Protein AF-0000000077542826 (afdb_homodimer)

Organism: Fusarium solani (NCBI:txid169388)

Radius of gyration: 22.46 Å; Cα contacts (8 Å, |Δi|>4): 757; chains: 2; bounding box: 67×77×56 Å

Secondary structure (DSSP, 8-state):
-GGGGHHHHHHH---------EEE-GGGGS-SSHHHH-SEEEEEEE-SS-SS-EEEEEEEPTT-BPPPEE-TT--EEEEEEES-EEEEE--STTSPPEEEEE-TT-EEEE-TT--EEEE--SSS-EEEEEEESSSS---EEBSSTT--B-----/-GGGGHHHHHHH---------EEE-GGGGS-SSHHHH-SEEEEEEE-SS-SS-EEEEEEEPTT-BPPPEE-TT--EEEEEEES-EEEEE--STTSPPEEEEE-TT-EEEE-TT--EEEE--SSS-EEEEEEESSSS---EEBSSTT--B-----

InterPro domains:
  IPR011051 RmlC-like cupin domain superfamily [SSF51182] (45-149)
  IPR013096 Cupin 2, conserved barrel [PF07883] (59-131)
  IPR014710 RmlC-like jelly roll fold [G3DSA:2.60.120.10] (41-154)
  IPR051610 Glucose-6-phosphate isomerase/Oxalate decarboxylase [PTHR35848] (50-133)

Nearest PDB structures (foldseek):
  6orm-assembly1_A  TM=8.283E-01  e=1.653E-07  Thevetia peruviana
  6o2k-assembly1_B  TM=9.148E-01  e=1.202E-05  Drosophila melanogaster
  6xwv-assembly1_B  TM=7.463E-01  e=2.458E-06  Drosophila melanogaster
  6o2k-assembly1_A  TM=8.076E-01  e=8.302E-06  Drosophila melanogaster
  6xwv-assembly1_C  TM=7.237E-01  e=1.026E-05  Drosophila melanogaster

Sequence (308 aa):
MMSALLPLISEILPMIMPASANITRAKQLEPTHPTVEGPVIERPAVVGKCDRMCVSVLTARPHQNSTVRHNSEQDAIFYAVSGNGILAVSESVDSDPKNHELSPGDFAFVPAWTEHQIKNETDEDVVFLVIQSGPTPIRADLTDWGGDMVKSRKMMSALLPLISEILPMIMPASANITRAKQLEPTHPTVEGPVIERPAVVGKCDRMCVSVLTARPHQNSTVRHNSEQDAIFYAVSGNGILAVSESVDSDPKNHELSPGDFAFVPAWTEHQIKNETDEDVVFLVIQSGPTPIRADLTDWGGDMVKSRK

Solvent-accessible surface area (backbone atoms only — not comparable to full-atom values): 16238 Å² total; per-residue (Å²): 133,84,72,71,74,61,62,61,58,64,70,63,49,65,63,74,64,47,50,57,69,46,77,33,56,36,75,78,65,48,74,86,48,58,89,70,60,54,54,51,38,75,39,80,61,46,61,68,82,44,72,33,36,22,34,29,41,34,39,26,33,53,63,22,57,48,65,35,24,24,32,48,90,27,35,35,38,39,35,27,66,36,44,64,29,31,44,29,31,42,38,45,96,86,45,76,59,46,75,38,81,37,43,54,58,17,36,34,38,40,46,48,58,37,40,33,29,48,37,17,85,39,92,50,56,23,32,29,38,44,34,30,45,24,22,56,90,55,76,44,43,26,77,38,88,94,46,54,72,57,70,75,77,129,134,82,72,70,73,60,61,59,58,63,69,62,49,62,63,74,65,48,51,57,69,47,77,34,55,37,75,80,65,47,74,86,50,58,90,71,62,55,53,50,38,75,37,80,61,47,60,69,82,45,70,32,36,22,33,28,42,34,37,26,33,53,64,21,55,50,65,34,25,24,30,48,90,27,35,36,38,38,35,28,66,36,44,65,29,30,44,31,32,42,38,45,96,88,44,76,58,46,74,41,80,38,42,53,56,18,36,34,37,40,47,46,58,37,40,32,28,48,37,19,84,38,92,49,57,22,32,31,39,44,33,31,46,25,22,57,90,56,76,45,44,27,77,38,88,93,46,5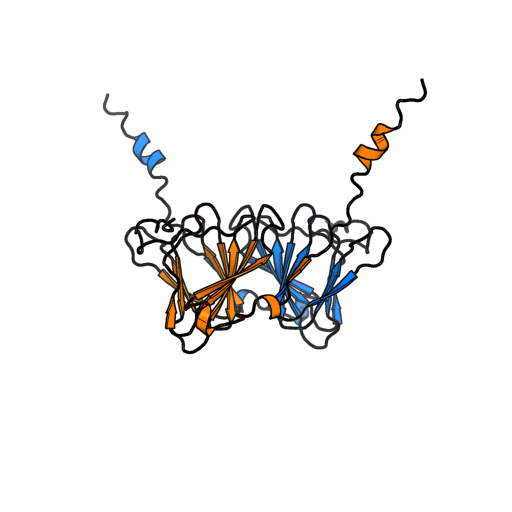4,72,56,70,76,78,128

Structure (mmCIF, N/CA/C/O backbone):
data_AF-0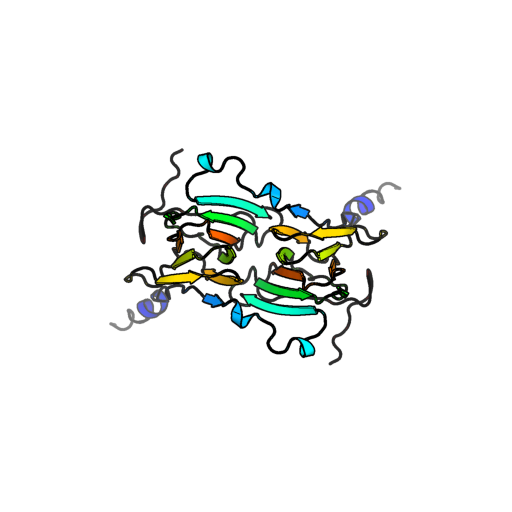000000077542826-model_v1
#
loop_
_entity.id
_entity.type
_entity.pdbx_description
1 polymer 'RmlC-like cupin domain-containing protein'
#
loop_
_atom_site.group_PDB
_atom_site.id
_atom_site.type_symbol
_atom_site.label_atom_id
_atom_site.label_alt_id
_atom_site.label_comp_id
_atom_site.label_asym_id
_atom_site.label_entity_id
_atom_site.label_seq_id
_atom_site.pdbx_PDB_ins_code
_atom_site.Cartn_x
_atom_site.Cartn_y
_atom_site.Cartn_z
_atom_site.occupancy
_atom_site.B_iso_or_equiv
_atom_site.auth_seq_id
_atom_site.auth_comp_id
_atom_site.auth_asym_id
_atom_site.auth_atom_id
_atom_site.pdbx_PDB_model_num
ATOM 1 N N . MET A 1 1 ? 48.656 -31.984 1.384 1 31.19 1 MET A N 1
ATOM 2 C CA . MET A 1 1 ? 48.25 -30.781 0.665 1 31.19 1 MET A CA 1
ATOM 3 C C . MET A 1 1 ? 46.719 -30.734 0.496 1 31.19 1 MET A C 1
ATOM 5 O O . MET A 1 1 ? 46.219 -30.016 -0.361 1 31.19 1 MET A O 1
ATOM 9 N N . MET A 1 2 ? 45.938 -31.578 1.249 1 37.34 2 MET A N 1
ATOM 10 C CA . MET A 1 2 ? 44.5 -31.828 1.123 1 37.34 2 MET A CA 1
ATOM 11 C C . MET A 1 2 ? 43.688 -30.656 1.646 1 37.34 2 MET A C 1
ATOM 13 O O . MET A 1 2 ? 42.469 -30.766 1.852 1 37.34 2 MET A O 1
ATOM 17 N N . SER A 1 3 ? 44.344 -29.609 2.086 1 41.34 3 SER A N 1
ATOM 18 C CA . SER A 1 3 ? 43.625 -28.672 2.953 1 41.34 3 SER A CA 1
ATOM 19 C C . SER A 1 3 ? 42.594 -27.859 2.172 1 41.34 3 SER A C 1
ATOM 21 O O . SER A 1 3 ? 41.875 -27.047 2.748 1 41.34 3 SER A O 1
ATOM 23 N N . ALA A 1 4 ? 42.844 -27.688 0.882 1 39.53 4 ALA A N 1
ATOM 24 C CA . ALA A 1 4 ? 42.281 -26.469 0.278 1 39.53 4 ALA A CA 1
ATOM 25 C C . ALA A 1 4 ? 40.781 -26.562 0.136 1 39.53 4 ALA A C 1
ATOM 27 O O . ALA A 1 4 ? 40.125 -25.625 -0.33 1 39.53 4 ALA A O 1
ATOM 28 N N . LEU A 1 5 ? 40.156 -27.812 -0.045 1 41.59 5 LEU A N 1
ATOM 29 C CA . LEU A 1 5 ? 38.875 -27.734 -0.7 1 41.59 5 LEU A CA 1
ATOM 30 C C . LEU A 1 5 ? 37.812 -27.234 0.263 1 41.59 5 LEU A C 1
ATOM 32 O O . LEU A 1 5 ? 36.594 -27.359 -0.009 1 41.59 5 LEU A O 1
ATOM 36 N N . LEU A 1 6 ? 38.188 -26.969 1.499 1 42.66 6 LEU A N 1
ATOM 37 C CA . LEU A 1 6 ? 37.125 -26.781 2.488 1 42.66 6 LEU A CA 1
ATOM 38 C C . LEU A 1 6 ? 36.25 -25.578 2.135 1 42.66 6 LEU A C 1
ATOM 40 O O . LEU A 1 6 ? 35.062 -25.562 2.406 1 42.66 6 LEU A O 1
ATOM 44 N N . PRO A 1 7 ? 36.906 -24.438 2.012 1 42.44 7 PRO A N 1
ATOM 45 C CA . PRO A 1 7 ? 36.156 -23.203 2.227 1 42.44 7 PRO A CA 1
ATOM 46 C C . PRO A 1 7 ? 35.125 -22.938 1.125 1 42.44 7 PRO A C 1
ATOM 48 O O . PRO A 1 7 ? 34.344 -22 1.219 1 42.44 7 PRO A O 1
ATOM 51 N N . LEU A 1 8 ? 35.438 -23.453 -0.072 1 41.88 8 LEU A N 1
ATOM 52 C CA . LEU A 1 8 ? 34.625 -22.953 -1.153 1 41.88 8 LEU A CA 1
ATOM 53 C C . LEU A 1 8 ? 33.156 -23.297 -0.914 1 41.88 8 LEU A C 1
ATOM 55 O O . LEU A 1 8 ? 32.25 -22.594 -1.394 1 41.88 8 LEU A O 1
ATOM 59 N N . ILE A 1 9 ? 32.938 -24.5 -0.351 1 43.62 9 ILE A N 1
ATOM 60 C CA . ILE A 1 9 ? 31.531 -24.922 -0.231 1 43.62 9 ILE A CA 1
ATOM 61 C C . ILE A 1 9 ? 30.781 -23.953 0.693 1 43.62 9 ILE A C 1
ATOM 63 O O . ILE A 1 9 ? 29.609 -23.672 0.474 1 43.62 9 ILE A O 1
ATOM 67 N N . SER A 1 10 ? 31.359 -23.594 1.823 1 40.59 10 SER A N 1
ATOM 68 C CA . SER A 1 10 ? 30.672 -22.734 2.77 1 40.59 10 SER A CA 1
ATOM 69 C C . SER A 1 10 ? 30.297 -21.391 2.129 1 40.59 10 SER A C 1
ATOM 71 O O . SER A 1 10 ? 29.25 -20.828 2.43 1 40.59 10 SER A O 1
ATOM 73 N N . GLU A 1 11 ? 31.141 -20.672 1.514 1 40.19 11 GLU A N 1
ATOM 74 C CA . GLU A 1 11 ? 30.859 -19.406 0.854 1 40.19 11 GLU A CA 1
ATOM 75 C C . GLU A 1 11 ? 29.844 -19.594 -0.273 1 40.19 11 GLU A C 1
ATOM 77 O O . GLU A 1 11 ? 29.281 -18.609 -0.764 1 40.19 11 GLU A O 1
ATOM 82 N N . ILE A 1 12 ? 29.969 -20.641 -1.055 1 38.72 12 ILE A N 1
ATOM 83 C CA . ILE A 1 12 ? 28.984 -20.734 -2.133 1 38.72 12 ILE A CA 1
ATOM 84 C C . ILE A 1 12 ? 27.578 -20.719 -1.553 1 38.72 12 ILE A C 1
ATOM 86 O O . ILE A 1 12 ? 26.672 -20.078 -2.105 1 38.72 12 ILE A O 1
ATOM 90 N N . LEU A 1 13 ? 27.297 -21.766 -0.632 1 39.84 13 LEU A N 1
ATOM 91 C CA . LEU A 1 13 ? 25.906 -22.031 -0.299 1 39.84 13 LEU A CA 1
ATOM 92 C C . LEU A 1 13 ? 25.266 -20.828 0.392 1 39.84 13 LEU A C 1
ATOM 94 O O . LEU A 1 13 ? 25.422 -20.656 1.604 1 39.84 13 LEU A O 1
ATOM 98 N N . PRO A 1 14 ? 25.922 -19.688 0.595 1 41.41 14 PRO A N 1
ATOM 99 C CA . PRO A 1 14 ? 24.703 -19 1.012 1 41.41 14 PRO A CA 1
ATOM 100 C C . PRO A 1 14 ? 23.422 -19.656 0.482 1 41.41 14 PRO A C 1
ATOM 102 O O . PRO A 1 14 ? 23.203 -19.703 -0.73 1 41.41 14 PRO A O 1
ATOM 105 N N . MET A 1 15 ? 23.156 -20.906 0.765 1 40.88 15 MET A N 1
ATOM 106 C CA . MET A 1 15 ? 21.875 -21.578 0.576 1 40.88 15 MET A CA 1
ATOM 107 C C . MET A 1 15 ? 20.75 -20.547 0.397 1 40.88 15 MET A C 1
ATOM 109 O O . MET A 1 15 ? 20.75 -19.5 1.047 1 40.88 15 MET A O 1
ATOM 113 N N . ILE A 1 16 ? 20.234 -20.375 -0.837 1 48.22 16 ILE A N 1
ATOM 114 C CA . ILE A 1 16 ? 19.047 -19.672 -1.332 1 48.22 16 ILE A CA 1
ATOM 115 C C . ILE A 1 16 ? 17.984 -19.625 -0.238 1 48.22 16 ILE A C 1
ATOM 117 O O . ILE A 1 16 ? 17.391 -20.656 0.096 1 48.22 16 ILE A O 1
ATOM 121 N N . MET A 1 17 ? 18.438 -19.469 1.005 1 50.72 17 MET A N 1
ATOM 122 C CA . MET A 1 17 ? 17.328 -19.391 1.938 1 50.72 17 MET A CA 1
ATOM 123 C C . MET A 1 17 ? 16.031 -19.047 1.206 1 50.72 17 MET A C 1
ATOM 125 O O . MET A 1 17 ? 15.961 -18.031 0.505 1 50.72 17 MET A O 1
ATOM 129 N N . PRO A 1 18 ? 15.406 -20.172 0.891 1 57.69 18 PRO A N 1
ATOM 130 C CA . PRO A 1 18 ? 14.133 -19.906 0.223 1 57.69 18 PRO A CA 1
ATOM 131 C C . PRO A 1 18 ? 13.43 -18.656 0.761 1 57.69 18 PRO A C 1
ATOM 133 O O . PRO A 1 18 ? 13.578 -18.328 1.939 1 57.69 18 PRO A O 1
ATOM 136 N N . ALA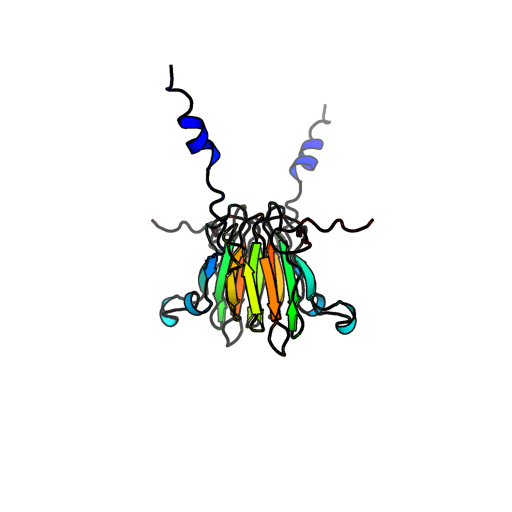 A 1 19 ? 13.297 -17.656 0.054 1 78.19 19 ALA A N 1
ATOM 137 C CA . ALA A 1 19 ? 12.531 -16.484 0.478 1 78.19 19 ALA A CA 1
ATOM 138 C C . ALA A 1 19 ? 11.117 -16.875 0.902 1 78.19 19 ALA A C 1
ATOM 140 O O . ALA A 1 19 ? 10.492 -17.734 0.277 1 78.19 19 ALA A O 1
ATOM 141 N N . SER A 1 20 ? 10.859 -16.734 2.18 1 90.44 20 SER A N 1
ATOM 142 C CA . SER A 1 20 ? 9.508 -16.969 2.678 1 90.44 20 SER A CA 1
ATOM 143 C C . SER A 1 20 ? 8.688 -15.688 2.709 1 90.44 20 SER A C 1
ATOM 145 O O . SER A 1 20 ? 9.234 -14.609 2.932 1 90.44 20 SER A O 1
ATOM 147 N N . ALA A 1 21 ? 7.465 -15.914 2.346 1 96.31 21 ALA A N 1
ATOM 148 C CA . ALA A 1 21 ? 6.555 -14.789 2.533 1 96.31 21 ALA A CA 1
ATOM 149 C C . ALA A 1 21 ? 6.348 -14.484 4.016 1 96.31 21 ALA A C 1
ATOM 151 O O . ALA A 1 21 ? 6.434 -15.391 4.855 1 96.31 21 ALA A O 1
ATOM 152 N N . ASN A 1 22 ? 6.172 -13.312 4.391 1 98.06 22 ASN A N 1
ATOM 153 C CA . ASN A 1 22 ? 5.801 -12.891 5.738 1 98.06 22 ASN A CA 1
ATOM 154 C C . ASN A 1 22 ? 4.379 -12.336 5.781 1 98.06 22 ASN A C 1
ATOM 156 O O . ASN A 1 22 ? 4.059 -11.375 5.086 1 98.06 22 ASN A O 1
ATOM 160 N N . ILE A 1 23 ? 3.564 -12.992 6.625 1 98.62 23 ILE A N 1
ATOM 161 C CA . ILE A 1 23 ? 2.148 -12.648 6.672 1 98.62 23 ILE A CA 1
ATOM 162 C C . ILE A 1 23 ? 1.864 -11.812 7.922 1 98.62 23 ILE A C 1
ATOM 164 O O . ILE A 1 23 ? 2.311 -12.156 9.016 1 98.62 23 ILE A O 1
ATOM 168 N N . THR A 1 24 ? 1.23 -10.68 7.812 1 98.81 24 THR A N 1
ATOM 169 C CA . THR A 1 24 ? 0.627 -9.914 8.898 1 98.81 24 THR A CA 1
ATOM 170 C C . THR A 1 24 ? -0.895 -9.992 8.828 1 98.81 24 THR A C 1
ATOM 172 O O . THR A 1 24 ? -1.5 -9.562 7.844 1 98.81 24 THR A O 1
ATOM 175 N N . ARG A 1 25 ? -1.467 -10.453 9.875 1 98.75 25 ARG A N 1
ATOM 176 C CA . ARG A 1 25 ? -2.916 -10.633 9.898 1 98.75 25 ARG A CA 1
ATOM 177 C C . ARG A 1 25 ? -3.613 -9.344 10.32 1 98.75 25 ARG A C 1
ATOM 179 O O . ARG A 1 25 ? -3.133 -8.625 11.195 1 98.75 25 ARG A O 1
ATOM 186 N N . ALA A 1 26 ? -4.809 -9.172 9.711 1 98.31 26 ALA A N 1
ATOM 187 C CA . ALA A 1 26 ? -5.625 -8 10.023 1 98.31 26 ALA A CA 1
ATOM 188 C C . ALA A 1 26 ? -5.824 -7.855 11.531 1 98.31 26 ALA A C 1
ATOM 190 O O . ALA A 1 26 ? -5.762 -6.75 12.07 1 98.31 26 ALA A O 1
ATOM 191 N N . LYS A 1 27 ? -6.07 -8.875 12.203 1 96.38 27 LYS A N 1
ATOM 192 C CA . LYS A 1 27 ? -6.375 -8.875 13.625 1 96.38 27 LYS A CA 1
ATOM 193 C C . LYS A 1 27 ? -5.219 -8.289 14.438 1 96.38 27 LYS A C 1
ATOM 195 O O . LYS A 1 27 ? -5.438 -7.656 15.469 1 96.38 27 LYS A O 1
ATOM 200 N N . GLN A 1 28 ? -3.959 -8.477 13.945 1 96.12 28 GLN A N 1
ATOM 201 C CA . GLN A 1 28 ? -2.771 -7.977 14.633 1 96.12 28 GLN A CA 1
ATOM 202 C C . GLN A 1 28 ? -2.695 -6.453 14.555 1 96.12 28 GLN A C 1
ATOM 204 O O . GLN A 1 28 ? -1.926 -5.824 15.281 1 96.12 28 GLN A O 1
ATOM 209 N N . LEU A 1 29 ? -3.51 -5.887 13.664 1 96.19 29 LEU A N 1
ATOM 210 C CA . LEU A 1 29 ? -3.432 -4.453 13.398 1 96.19 29 LEU A CA 1
ATOM 211 C C . LEU A 1 29 ? -4.609 -3.717 14.023 1 96.19 29 LEU A C 1
ATOM 213 O O . LEU A 1 29 ? -4.73 -2.498 13.891 1 96.19 29 LEU A O 1
ATOM 217 N N . GLU A 1 30 ? -5.48 -4.426 14.656 1 88.31 30 GLU A N 1
ATOM 218 C CA . GLU A 1 30 ? -6.605 -3.826 15.367 1 88.31 30 GLU A CA 1
ATOM 219 C C . GLU A 1 30 ? -6.152 -3.174 16.672 1 88.31 30 GLU A C 1
ATOM 221 O O . GLU A 1 30 ? -5.254 -3.684 17.344 1 88.31 30 GLU A O 1
ATOM 226 N N . PRO A 1 31 ? -6.801 -2.049 16.844 1 78.88 31 PRO A N 1
ATOM 227 C CA . PRO A 1 31 ? -6.465 -1.464 18.141 1 78.88 31 PRO A CA 1
ATOM 228 C C . PRO A 1 31 ? -6.789 -2.393 19.297 1 78.88 31 PRO A C 1
ATOM 230 O O . PRO A 1 31 ? -7.848 -3.027 19.312 1 78.88 31 PRO A O 1
ATOM 233 N N . THR A 1 32 ? -5.871 -2.652 20.141 1 74.31 32 THR A N 1
ATOM 234 C CA . THR A 1 32 ? -6.07 -3.537 21.281 1 74.31 32 THR A CA 1
ATOM 235 C C . THR A 1 32 ? -6.84 -2.828 22.391 1 74.31 32 THR A C 1
ATOM 237 O O . THR A 1 32 ? -7.715 -3.42 23.031 1 74.31 32 THR A O 1
ATOM 240 N N . HIS A 1 33 ? -6.465 -1.627 22.578 1 75.81 33 HIS A N 1
ATOM 241 C CA . HIS A 1 33 ? -7.148 -0.807 23.578 1 75.81 33 HIS A CA 1
ATOM 242 C C . HIS A 1 33 ? -7.535 0.552 23 1 75.81 33 HIS A C 1
ATOM 244 O O . HIS A 1 33 ? -6.875 1.557 23.281 1 75.81 33 HIS A O 1
ATOM 250 N N . PRO A 1 34 ? -8.516 0.576 22.234 1 64.81 34 PRO A N 1
ATOM 251 C CA . PRO A 1 34 ? -8.844 1.772 21.453 1 64.81 34 PRO A CA 1
ATOM 252 C C . PRO A 1 34 ? -9.008 3.018 22.312 1 64.81 34 PRO A C 1
ATOM 254 O O . PRO A 1 34 ? -8.602 4.113 21.922 1 64.81 34 PRO A O 1
ATOM 257 N N . THR A 1 35 ? -9.492 2.857 23.359 1 66.06 35 THR A N 1
ATOM 258 C CA . THR A 1 35 ? -9.742 4.012 24.219 1 66.06 35 THR A CA 1
ATOM 259 C C . THR A 1 35 ? -8.438 4.582 24.75 1 66.06 35 THR A C 1
ATOM 261 O O . THR A 1 35 ? -8.359 5.77 25.078 1 66.06 35 THR A O 1
ATOM 264 N N . VAL A 1 36 ? -7.363 3.762 24.578 1 68 36 VAL A N 1
ATOM 265 C CA . VAL A 1 36 ? -6.105 4.172 25.188 1 68 36 VAL A CA 1
ATOM 266 C C . VAL A 1 36 ? -5.121 4.609 24.109 1 68 36 VAL A C 1
ATOM 268 O O . VAL A 1 36 ? -4.238 5.43 24.359 1 68 36 VAL A O 1
ATOM 271 N N . GLU A 1 37 ? -5.305 4.141 22.984 1 77.38 37 GLU A N 1
ATOM 272 C CA . GLU A 1 37 ? -4.266 4.312 21.969 1 77.38 37 GLU A CA 1
ATOM 273 C C . GLU A 1 37 ? -4.359 5.688 21.312 1 77.38 37 GLU A C 1
ATOM 275 O O . GLU A 1 37 ? -3.461 6.09 20.578 1 77.38 37 GLU A O 1
ATOM 280 N N . GLY A 1 38 ? -5.281 6.648 21.703 1 82 38 GLY A N 1
ATOM 281 C CA . GLY A 1 38 ? -5.316 8.031 21.266 1 82 38 GLY A CA 1
ATOM 282 C C . GLY A 1 38 ? -6.207 8.258 20.062 1 82 38 GLY A C 1
ATOM 283 O O . GLY A 1 38 ? -6.809 7.312 19.547 1 82 38 GLY A O 1
ATOM 284 N N . PRO A 1 39 ? -6.27 9.461 19.672 1 91.12 39 PRO A N 1
ATOM 285 C CA . PRO A 1 39 ? -7.203 9.898 18.641 1 91.12 39 PRO A CA 1
ATOM 286 C C . PRO A 1 39 ? -6.797 9.43 17.25 1 91.12 39 PRO A C 1
ATOM 288 O O . PRO A 1 39 ? -7.656 9.141 16.406 1 91.12 39 PRO A O 1
ATOM 291 N N . VAL A 1 40 ? -5.496 9.367 16.984 1 95.06 40 VAL A N 1
ATOM 292 C CA . VAL A 1 40 ? -4.949 8.867 15.719 1 95.06 40 VAL A CA 1
ATOM 293 C C . VAL A 1 40 ? -3.852 7.844 16.016 1 95.06 40 VAL A C 1
ATOM 295 O O . VAL A 1 40 ? -2.867 8.148 16.688 1 95.06 40 VAL A O 1
ATOM 298 N N . ILE A 1 41 ? -4.051 6.664 15.5 1 94.44 41 ILE A N 1
ATOM 299 C CA . ILE A 1 41 ? -3.141 5.559 15.773 1 94.44 41 ILE A CA 1
ATOM 300 C C . ILE A 1 41 ? -2.551 5.039 14.461 1 94.44 41 ILE A C 1
ATOM 302 O O . ILE A 1 41 ? -3.262 4.902 13.461 1 94.44 41 ILE A O 1
ATOM 306 N N . GLU A 1 42 ? -1.268 4.742 14.5 1 95.69 42 GLU A N 1
ATOM 307 C CA . GLU A 1 42 ? -0.582 4.133 13.359 1 95.69 42 GLU A CA 1
ATOM 308 C C . GLU A 1 42 ? 0.126 2.846 13.766 1 95.69 42 GLU A C 1
ATOM 310 O O . GLU A 1 42 ? 0.99 2.855 14.648 1 95.69 42 GLU A O 1
ATOM 315 N N . ARG A 1 43 ? -0.208 1.729 13.164 1 96.94 43 ARG A N 1
ATOM 316 C CA . ARG A 1 43 ? 0.34 0.418 13.492 1 96.94 43 ARG A CA 1
ATOM 317 C C . ARG A 1 43 ? 1.175 -0.132 12.336 1 96.94 43 ARG A C 1
ATOM 319 O O . ARG A 1 43 ? 0.732 -0.13 11.188 1 96.94 43 ARG A O 1
ATOM 326 N N . PRO A 1 44 ? 2.373 -0.586 12.648 1 98.38 44 PRO A N 1
ATOM 327 C CA . PRO A 1 44 ? 3.221 -1.152 11.594 1 98.38 44 PRO A CA 1
ATOM 328 C C . PRO A 1 44 ? 2.674 -2.465 11.039 1 98.38 44 PRO A C 1
ATOM 330 O O . PRO A 1 44 ? 2.389 -3.393 11.805 1 98.38 44 PRO A O 1
ATOM 333 N N . ALA A 1 45 ? 2.479 -2.572 9.781 1 98.81 45 ALA A N 1
ATOM 334 C CA . ALA A 1 45 ? 2.01 -3.795 9.141 1 98.81 45 ALA A CA 1
ATOM 335 C C . ALA A 1 45 ? 3.168 -4.566 8.508 1 98.81 45 ALA A C 1
ATOM 337 O O . ALA A 1 45 ? 3.344 -5.758 8.773 1 98.81 45 ALA A O 1
ATOM 338 N N . VAL A 1 46 ? 3.949 -3.924 7.641 1 98.88 46 VAL A N 1
ATOM 339 C CA . VAL A 1 46 ? 5.152 -4.453 7.008 1 98.88 46 VAL A CA 1
ATOM 340 C C . VAL A 1 46 ? 6.289 -3.439 7.129 1 98.88 46 VAL A C 1
ATOM 342 O O . VAL A 1 46 ? 6.367 -2.494 6.34 1 98.88 46 VAL A O 1
ATOM 345 N N . VAL A 1 47 ? 7.133 -3.625 8.078 1 98.88 47 VAL A N 1
ATOM 346 C CA . VAL A 1 47 ? 8.219 -2.701 8.391 1 98.88 47 VAL A CA 1
ATOM 347 C C . VAL A 1 47 ? 9.523 -3.475 8.562 1 98.88 47 VAL A C 1
ATOM 349 O O . VAL A 1 47 ? 9.539 -4.551 9.172 1 98.88 47 VAL A O 1
ATOM 352 N N . GLY A 1 48 ? 10.531 -2.977 7.965 1 98.62 48 GLY A N 1
ATOM 353 C CA . GLY A 1 48 ? 11.844 -3.568 8.156 1 98.62 48 GLY A CA 1
ATOM 354 C C . GLY A 1 48 ? 12.062 -4.816 7.32 1 98.62 48 GLY A C 1
ATOM 355 O O . GLY A 1 48 ? 12.953 -5.617 7.613 1 98.62 48 GLY A O 1
ATOM 356 N N . LYS A 1 49 ? 11.227 -5.027 6.324 1 98.12 49 LYS A N 1
ATOM 357 C CA . LYS A 1 49 ? 11.328 -6.258 5.543 1 98.12 49 LYS A CA 1
ATOM 358 C C . LYS A 1 49 ? 12.156 -6.043 4.281 1 98.12 49 LYS A C 1
ATOM 360 O O . LYS A 1 49 ? 12.648 -7 3.68 1 98.12 49 LYS A O 1
ATOM 365 N N . CYS A 1 50 ? 12.242 -4.738 3.816 1 97.69 50 CYS A N 1
ATOM 366 C CA . CYS A 1 50 ? 13.086 -4.348 2.691 1 97.69 50 CYS A CA 1
ATOM 367 C C . CYS A 1 50 ? 13.539 -2.898 2.828 1 97.69 50 CYS A C 1
ATOM 369 O O . CYS A 1 50 ? 13.07 -2.18 3.717 1 97.69 50 CYS A O 1
ATOM 371 N N . ASP A 1 51 ? 14.367 -2.477 1.957 1 97.88 51 ASP A N 1
ATOM 372 C CA . ASP A 1 51 ? 14.992 -1.164 2.1 1 97.88 51 ASP A CA 1
ATOM 373 C C . ASP A 1 51 ? 14.117 -0.072 1.481 1 97.88 51 ASP A C 1
ATOM 375 O O . ASP A 1 51 ? 14.242 1.103 1.835 1 97.88 51 ASP A O 1
ATOM 379 N N . ARG A 1 52 ? 13.25 -0.404 0.657 1 98.69 52 ARG A N 1
ATOM 380 C CA . ARG A 1 52 ? 12.734 0.623 -0.242 1 98.69 52 ARG A CA 1
ATOM 381 C C . ARG A 1 52 ? 11.32 1.036 0.154 1 98.69 52 ARG A C 1
ATOM 383 O O . ARG A 1 52 ? 10.828 2.074 -0.289 1 98.69 52 ARG A O 1
ATOM 390 N N . MET A 1 53 ? 10.656 0.18 0.98 1 98.81 53 MET A N 1
ATOM 391 C CA . MET A 1 53 ? 9.281 0.545 1.296 1 98.81 53 MET A CA 1
ATOM 392 C C . MET A 1 53 ? 8.844 -0.077 2.617 1 98.81 53 MET A C 1
ATOM 394 O O . MET A 1 53 ? 9.461 -1.03 3.094 1 98.81 53 MET A O 1
ATOM 398 N N . CYS A 1 54 ? 7.863 0.45 3.221 1 98.94 54 CYS A N 1
ATOM 399 C CA . CYS A 1 54 ? 7.152 -0.05 4.391 1 98.94 54 CYS A CA 1
ATOM 400 C C . CYS A 1 54 ? 5.699 0.409 4.387 1 98.94 54 CYS A C 1
ATOM 402 O O . CYS A 1 54 ? 5.336 1.324 3.645 1 98.94 54 CYS A O 1
ATOM 404 N N . VAL A 1 55 ? 4.855 -0.258 5.152 1 98.94 55 VAL A N 1
ATOM 405 C CA . VAL A 1 55 ? 3.449 0.124 5.207 1 98.94 55 VAL A CA 1
ATOM 406 C C . VAL A 1 55 ? 2.955 0.074 6.652 1 98.94 55 VAL A C 1
ATOM 408 O O . VAL A 1 55 ? 3.27 -0.861 7.391 1 98.94 55 VAL A O 1
ATOM 411 N N . SER A 1 56 ? 2.197 1.02 7.016 1 98.81 56 SER A N 1
ATOM 412 C CA . SER A 1 56 ? 1.468 1.093 8.281 1 98.81 56 SER A CA 1
ATOM 413 C C . SER A 1 56 ? -0.025 1.296 8.039 1 98.81 56 SER A C 1
ATOM 415 O O . SER A 1 56 ? -0.436 1.707 6.953 1 98.81 56 SER A O 1
ATOM 417 N N . VAL A 1 57 ? -0.785 0.971 9.078 1 98.62 57 VAL A N 1
ATOM 418 C CA . VAL A 1 57 ? -2.221 1.237 9.078 1 98.62 57 VAL A CA 1
ATOM 419 C C . VAL A 1 57 ? -2.537 2.381 10.039 1 98.62 57 VAL A C 1
ATOM 421 O O . VAL A 1 57 ? -2.254 2.291 11.234 1 98.62 57 VAL A O 1
ATOM 424 N N . LEU A 1 58 ? -3.072 3.455 9.508 1 97.88 58 LEU A N 1
ATOM 425 C CA . LEU A 1 58 ? -3.438 4.625 10.297 1 97.88 58 LEU A CA 1
ATOM 426 C C . LEU A 1 58 ? -4.945 4.676 10.531 1 97.88 58 LEU A C 1
ATOM 428 O O . LEU A 1 58 ? -5.727 4.535 9.594 1 97.88 58 LEU A O 1
ATOM 432 N N . THR A 1 59 ? -5.359 4.805 11.711 1 97.25 59 THR A N 1
ATOM 433 C CA . THR A 1 59 ? -6.754 4.992 12.086 1 97.25 59 THR A CA 1
ATOM 434 C C . THR A 1 59 ? -6.953 6.332 12.789 1 97.25 59 THR A C 1
ATOM 436 O O . THR A 1 59 ? -6.309 6.609 13.805 1 97.25 59 THR A O 1
ATOM 439 N N . ALA A 1 60 ? -7.719 7.148 12.234 1 97.12 60 ALA A N 1
ATOM 440 C CA . ALA A 1 60 ? -8.172 8.367 12.898 1 97.12 60 ALA A CA 1
ATOM 441 C C . ALA A 1 60 ? -9.594 8.211 13.422 1 97.12 60 ALA A C 1
ATOM 443 O O . ALA A 1 60 ? -10.523 7.934 12.65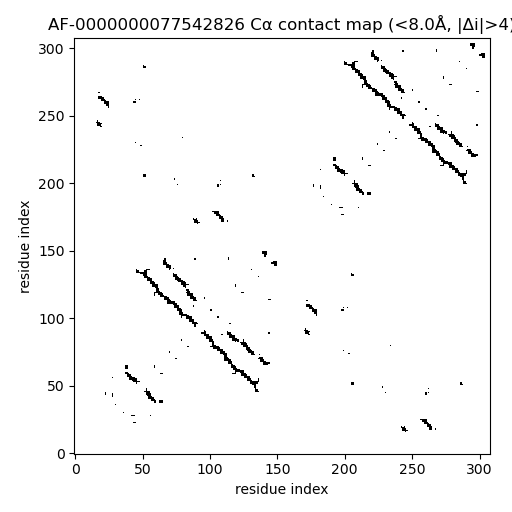6 1 97.12 60 ALA A O 1
ATOM 444 N N . ARG A 1 61 ? -9.805 8.398 14.664 1 96.19 61 ARG A N 1
ATOM 445 C CA . ARG A 1 61 ? -11.117 8.281 15.289 1 96.19 61 ARG A CA 1
ATOM 446 C C . ARG A 1 61 ? -12.031 9.43 14.859 1 96.19 61 ARG A C 1
ATOM 448 O O . ARG A 1 61 ? -11.578 10.383 14.227 1 96.19 61 ARG A O 1
ATOM 455 N N . PRO A 1 62 ? -13.367 9.297 15.172 1 97.06 62 PRO A N 1
ATOM 456 C CA . PRO A 1 62 ? -14.312 10.352 14.797 1 97.06 62 PRO A CA 1
ATOM 457 C C . PRO A 1 62 ? -13.898 11.727 15.312 1 97.06 62 PRO A C 1
ATOM 459 O O . PRO A 1 62 ? -13.594 11.883 16.5 1 97.06 62 PRO A O 1
ATOM 462 N N . HIS A 1 63 ? -13.844 12.648 14.352 1 98.06 63 HIS A N 1
ATOM 463 C CA . HIS A 1 63 ? -13.602 14.055 14.641 1 98.06 63 HIS A CA 1
ATOM 464 C C . HIS A 1 63 ? -12.203 14.281 15.188 1 98.06 63 HIS A C 1
ATOM 466 O O . HIS A 1 63 ? -11.977 15.188 15.984 1 98.06 63 HIS A O 1
ATOM 472 N N . GLN A 1 64 ? -11.289 13.398 14.789 1 97.38 64 GLN A N 1
ATOM 473 C CA . GLN A 1 64 ? -9.891 13.531 15.203 1 97.38 64 GLN A CA 1
ATOM 474 C C . GLN A 1 64 ? -8.984 13.75 13.992 1 97.38 64 GLN A C 1
ATOM 476 O O . GLN A 1 64 ? -9.273 13.273 12.898 1 97.38 64 GLN A O 1
ATOM 481 N N . ASN A 1 65 ? -7.934 14.453 14.188 1 97.94 65 ASN A N 1
ATOM 482 C CA . ASN A 1 65 ? -6.941 14.734 13.156 1 97.94 65 ASN A CA 1
ATOM 483 C C . ASN A 1 65 ? -5.539 14.312 13.602 1 97.94 65 ASN A C 1
ATOM 485 O O . ASN A 1 65 ? -5.215 14.367 14.789 1 97.94 65 ASN A O 1
ATOM 489 N N . SER A 1 66 ? -4.797 13.922 12.617 1 97.69 66 SER A N 1
ATOM 490 C CA . SER A 1 66 ? -3.379 13.75 12.922 1 97.69 66 SER A CA 1
ATOM 491 C C . SER A 1 66 ? -2.695 15.102 13.141 1 97.69 66 SER A C 1
ATOM 493 O O . SER A 1 66 ? -3.279 16.156 12.875 1 97.69 66 SER A O 1
ATOM 495 N N . THR A 1 67 ? -1.455 15.07 13.641 1 97.06 67 THR A N 1
ATOM 496 C CA . THR A 1 67 ? -0.636 16.281 13.609 1 97.06 67 THR A CA 1
ATOM 497 C C . THR A 1 67 ? -0.321 16.688 12.172 1 97.06 67 THR A C 1
ATOM 499 O O . THR A 1 67 ? -0.466 15.875 11.25 1 97.06 67 THR A O 1
ATOM 502 N N . VAL A 1 68 ? -0.035 17.938 12.047 1 97.31 68 VAL A N 1
ATOM 503 C CA . VAL A 1 68 ? 0.635 18.344 10.82 1 97.31 68 VAL A CA 1
ATOM 504 C C . VAL A 1 68 ? 2.051 17.781 10.789 1 97.31 68 VAL A C 1
ATOM 506 O O . VAL A 1 68 ? 2.793 17.891 11.766 1 97.31 68 VAL A O 1
ATOM 509 N N . ARG A 1 69 ? 2.41 17.172 9.672 1 97.94 69 ARG A N 1
ATOM 510 C CA . ARG A 1 69 ? 3.695 16.484 9.633 1 97.94 69 ARG A CA 1
ATOM 511 C C . ARG A 1 69 ? 4.191 16.344 8.203 1 97.94 69 ARG A C 1
ATOM 513 O O . ARG A 1 69 ? 3.463 16.641 7.25 1 97.94 69 ARG A O 1
ATOM 520 N N . HIS A 1 70 ? 5.387 15.961 8.047 1 96.69 70 HIS A N 1
ATOM 521 C CA . HIS A 1 70 ? 5.914 15.414 6.797 1 96.69 70 HIS A CA 1
ATOM 522 C C . HIS A 1 70 ? 6.734 14.156 7.051 1 96.69 70 HIS A C 1
ATOM 524 O O . HIS A 1 70 ? 6.957 13.773 8.203 1 96.69 70 HIS A O 1
ATOM 530 N N . ASN A 1 71 ? 7.07 13.516 6.012 1 97.94 71 ASN A N 1
ATOM 531 C CA . ASN A 1 71 ? 7.793 12.25 6.117 1 97.94 71 ASN A CA 1
ATOM 532 C C . ASN A 1 71 ? 9.258 12.406 5.723 1 97.94 71 ASN A C 1
ATOM 534 O O . ASN A 1 71 ? 9.859 11.484 5.168 1 97.94 71 ASN A O 1
ATOM 538 N N . SER A 1 72 ? 9.789 13.617 5.875 1 96.44 72 SER A N 1
ATOM 539 C CA . SER A 1 72 ? 11.18 13.914 5.551 1 96.44 72 SER A CA 1
ATOM 540 C C . SER A 1 72 ? 11.531 13.453 4.137 1 96.44 72 SER A C 1
ATOM 542 O O . SER A 1 72 ? 10.867 13.844 3.172 1 96.44 72 SER A O 1
ATOM 544 N N . GLU A 1 73 ? 12.57 12.594 3.941 1 97.56 73 GLU A N 1
ATOM 545 C CA . GLU A 1 73 ? 13.07 12.242 2.613 1 97.56 73 GLU A CA 1
ATOM 546 C C . GLU A 1 73 ? 12.203 11.164 1.968 1 97.56 73 GLU A C 1
ATOM 548 O O . GLU A 1 73 ? 12.43 10.789 0.815 1 97.56 73 GLU A O 1
ATOM 553 N N . GLN A 1 74 ? 11.25 10.664 2.666 1 98.5 74 GLN A N 1
ATOM 554 C CA . GLN A 1 74 ? 10.445 9.578 2.123 1 98.5 74 GLN A CA 1
ATOM 555 C C . GLN A 1 74 ? 9.188 10.117 1.437 1 98.5 74 GLN A C 1
ATOM 557 O O . GLN A 1 74 ? 8.531 11.023 1.953 1 98.5 74 GLN A O 1
ATOM 562 N N . ASP A 1 75 ? 8.906 9.594 0.242 1 98.62 75 ASP A N 1
ATOM 563 C CA . ASP A 1 75 ? 7.586 9.742 -0.36 1 98.62 75 ASP A CA 1
ATOM 564 C C . ASP A 1 75 ? 6.551 8.891 0.371 1 98.62 75 ASP A C 1
ATOM 566 O O . ASP A 1 75 ? 6.906 7.953 1.093 1 98.62 75 ASP A O 1
ATOM 570 N N . ALA A 1 76 ? 5.281 9.273 0.167 1 98.81 76 ALA A N 1
ATOM 571 C CA . ALA A 1 76 ? 4.223 8.477 0.785 1 98.81 76 ALA A CA 1
ATOM 572 C C . ALA A 1 76 ? 3.059 8.266 -0.18 1 98.81 76 ALA A C 1
ATOM 574 O O . ALA A 1 76 ? 2.732 9.156 -0.972 1 98.81 76 ALA A O 1
ATOM 575 N N . ILE A 1 77 ? 2.504 7.129 -0.17 1 98.94 77 ILE A N 1
ATOM 576 C CA . ILE A 1 77 ? 1.225 6.816 -0.8 1 98.94 77 ILE A CA 1
ATOM 577 C C . ILE A 1 77 ? 0.185 6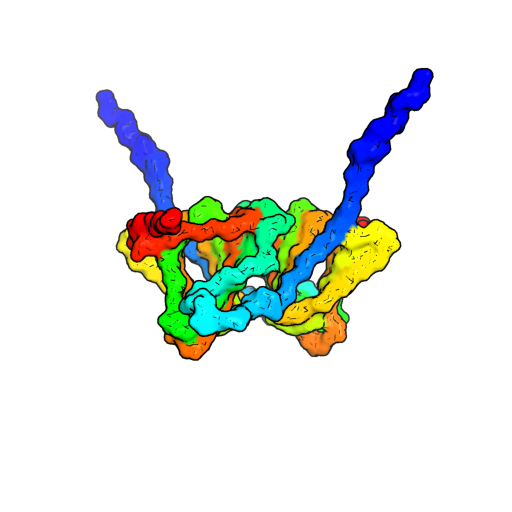.504 0.273 1 98.94 77 ILE A C 1
ATOM 579 O O . ILE A 1 77 ? 0.419 5.664 1.147 1 98.94 77 ILE A O 1
ATOM 583 N N . PHE A 1 78 ? -0.905 7.188 0.253 1 98.94 78 PHE A N 1
ATOM 584 C CA . PHE A 1 78 ? -2.053 6.91 1.108 1 98.94 78 PHE A CA 1
ATOM 585 C C . PHE A 1 78 ? -3.131 6.156 0.338 1 98.94 78 PHE A C 1
ATOM 587 O O . PHE A 1 78 ? -3.451 6.512 -0.798 1 98.94 78 PHE A O 1
ATOM 594 N N . TYR A 1 79 ? -3.633 5.117 0.883 1 99 79 TYR A N 1
ATOM 595 C CA . TYR A 1 79 ? -4.785 4.383 0.376 1 99 79 TYR A CA 1
ATOM 596 C C . TYR A 1 79 ? -5.938 4.418 1.376 1 99 79 TYR A C 1
ATOM 598 O O . TYR A 1 79 ? -5.773 4.031 2.535 1 99 79 TYR A O 1
ATOM 606 N N . ALA A 1 80 ? -7.09 4.891 0.919 1 98.94 80 ALA A N 1
ATOM 607 C CA . ALA A 1 80 ? -8.258 4.926 1.79 1 98.94 80 ALA A CA 1
ATOM 608 C C . ALA A 1 80 ? -8.914 3.553 1.889 1 98.94 80 ALA A C 1
ATOM 610 O O . ALA A 1 80 ? -9.492 3.061 0.916 1 98.94 80 ALA A O 1
ATOM 611 N N . VAL A 1 81 ? -8.859 2.98 3.059 1 98.75 81 VAL A N 1
ATOM 612 C CA . VAL A 1 81 ? -9.391 1.638 3.285 1 98.75 81 VAL A CA 1
ATOM 613 C C . VAL A 1 81 ? -10.875 1.713 3.607 1 98.75 81 VAL A C 1
ATOM 615 O O . VAL A 1 81 ? -11.688 1.031 2.979 1 98.75 81 VAL A O 1
ATOM 618 N N . SER A 1 82 ? -11.18 2.488 4.574 1 98.56 82 SER A N 1
ATOM 619 C CA . SER A 1 82 ? -12.555 2.648 5.027 1 98.56 82 SER A CA 1
ATOM 620 C C . SER A 1 82 ? -12.789 4.039 5.605 1 98.56 82 SER A C 1
ATOM 622 O O . SER A 1 82 ? -11.859 4.688 6.082 1 98.56 82 SER A O 1
ATOM 624 N N . GLY A 1 83 ? -14.039 4.469 5.578 1 98.5 83 GLY A N 1
ATOM 625 C CA . GLY A 1 83 ? -14.383 5.812 6.012 1 98.5 83 GLY A CA 1
ATOM 626 C C . GLY A 1 83 ? -14.039 6.875 4.988 1 98.5 83 GLY A C 1
ATOM 627 O O . GLY A 1 83 ? -13.32 6.609 4.023 1 98.5 83 GLY A O 1
ATOM 628 N N . ASN A 1 84 ? -14.648 7.996 5.176 1 98.75 84 ASN A N 1
ATOM 629 C CA . ASN A 1 84 ? -14.383 9.156 4.336 1 98.75 84 ASN A CA 1
ATOM 630 C C . ASN A 1 84 ? -13.539 10.195 5.066 1 98.75 84 ASN A C 1
ATOM 632 O O . ASN A 1 84 ? -14.047 10.914 5.934 1 98.75 84 ASN A O 1
ATOM 636 N N . GLY A 1 85 ? -12.297 10.25 4.703 1 98.75 85 GLY A N 1
ATOM 637 C CA . GLY A 1 85 ? -11.375 11.164 5.359 1 98.75 85 GLY A CA 1
ATOM 638 C C . GLY A 1 85 ? -10.906 12.289 4.457 1 98.75 85 GLY A C 1
ATOM 639 O O . GLY A 1 85 ? -11.273 12.344 3.281 1 98.75 85 GLY A O 1
ATOM 640 N N . ILE A 1 86 ? -10.172 13.172 5.055 1 98.88 86 ILE A N 1
ATOM 641 C CA . ILE A 1 86 ? -9.578 14.289 4.328 1 98.88 86 ILE A CA 1
ATOM 642 C C . ILE A 1 86 ? -8.055 14.25 4.469 1 98.88 86 ILE A C 1
ATOM 644 O O . ILE A 1 86 ? -7.531 14.086 5.574 1 98.88 86 ILE A O 1
ATOM 648 N N . LEU A 1 87 ? -7.363 14.289 3.381 1 98.88 87 LEU A N 1
ATOM 649 C CA . LEU A 1 87 ? -5.93 14.562 3.354 1 98.88 87 LEU A CA 1
ATOM 650 C C . LEU A 1 87 ? -5.66 16.031 3.02 1 98.88 87 LEU A C 1
ATOM 652 O O . LEU A 1 87 ? -5.898 16.469 1.894 1 98.88 87 LEU A O 1
ATOM 656 N N . ALA A 1 88 ? -5.203 16.75 3.98 1 98.44 88 ALA A N 1
ATOM 657 C CA . ALA A 1 88 ? -4.762 18.125 3.744 1 98.44 88 ALA A CA 1
ATOM 658 C C . ALA A 1 88 ? -3.279 18.172 3.379 1 98.44 88 ALA A C 1
ATOM 660 O O . ALA A 1 88 ? -2.451 17.547 4.047 1 98.44 88 ALA A O 1
ATOM 661 N N . VAL A 1 89 ? -2.979 18.859 2.324 1 97.56 89 VAL A N 1
ATOM 662 C CA . VAL A 1 89 ? -1.605 18.891 1.83 1 97.56 89 VAL A CA 1
ATOM 663 C C . VAL A 1 89 ? -1.189 20.344 1.557 1 97.56 89 VAL A C 1
ATOM 665 O O . VAL A 1 89 ? -1.945 21.109 0.958 1 97.56 89 VAL A O 1
ATOM 668 N N . SER A 1 90 ? 0.027 20.703 2.088 1 94.62 90 SER A N 1
ATOM 669 C CA . SER A 1 90 ? 0.606 21.984 1.735 1 94.62 90 SER A CA 1
ATOM 670 C C . SER A 1 90 ? 1.196 21.969 0.33 1 94.62 90 SER A C 1
ATOM 672 O O . SER A 1 90 ? 2.25 21.359 0.103 1 94.62 90 SER A O 1
ATOM 674 N N . GLU A 1 91 ? 0.57 22.578 -0.58 1 87.88 91 GLU A N 1
ATOM 675 C CA . GLU A 1 91 ? 1.002 22.469 -1.971 1 87.88 91 GLU A CA 1
ATOM 676 C C . GLU A 1 91 ? 1.607 23.797 -2.459 1 87.88 91 GLU A C 1
ATOM 678 O O . GLU A 1 91 ? 2.232 23.828 -3.52 1 87.88 91 GLU A O 1
ATOM 683 N N . SER A 1 92 ? 1.464 24.859 -1.677 1 79 92 SER A N 1
ATOM 684 C CA . SER A 1 92 ? 2.055 26.141 -2.002 1 79 92 SER A CA 1
ATOM 685 C C . SER A 1 92 ? 2.459 26.906 -0.742 1 79 92 SER A C 1
ATOM 687 O O . SER A 1 92 ? 1.851 26.734 0.316 1 79 92 SER A O 1
ATOM 689 N N . VAL A 1 93 ? 3.611 27.609 -0.625 1 72.19 93 VAL A N 1
ATOM 690 C CA . VAL A 1 93 ? 4.195 28.281 0.529 1 72.19 93 VAL A CA 1
ATOM 691 C C . VAL A 1 93 ? 3.207 29.312 1.081 1 72.19 93 VAL A C 1
ATOM 693 O O . VAL A 1 93 ? 3.082 29.469 2.299 1 72.19 93 VAL A O 1
ATOM 696 N N . ASP A 1 94 ? 2.41 29.797 0.355 1 73.56 94 ASP A N 1
ATOM 697 C CA . ASP A 1 94 ? 1.63 30.938 0.838 1 73.56 94 ASP A CA 1
ATOM 698 C C . ASP A 1 94 ? 0.132 30.656 0.732 1 73.56 94 ASP A C 1
ATOM 700 O O . ASP A 1 94 ? -0.671 31.594 0.628 1 73.56 94 ASP A O 1
ATOM 704 N N . SER A 1 95 ? -0.079 29.453 0.757 1 81.62 95 SER A N 1
ATOM 705 C CA . SER A 1 95 ? -1.501 29.141 0.665 1 81.62 95 SER A CA 1
ATOM 706 C C . SER A 1 95 ? -1.916 28.125 1.724 1 81.62 95 SER A C 1
ATOM 708 O O . SER A 1 95 ? -1.068 27.438 2.291 1 81.62 95 SER A O 1
ATOM 710 N N . ASP A 1 96 ? -3.16 28.266 2.076 1 91.81 96 ASP A N 1
ATOM 711 C CA . ASP A 1 96 ? -3.736 27.25 2.945 1 91.81 96 ASP A CA 1
ATOM 712 C C . ASP A 1 96 ? -3.555 25.859 2.346 1 91.81 96 ASP A C 1
ATOM 714 O O . ASP A 1 96 ? -3.477 25.703 1.125 1 91.81 96 ASP A O 1
ATOM 718 N N . PRO A 1 97 ? -3.395 24.906 3.26 1 95.44 97 PRO A N 1
ATOM 719 C CA . PRO A 1 97 ? -3.324 23.547 2.715 1 95.44 97 PRO A CA 1
ATOM 720 C C . PRO A 1 97 ? -4.547 23.188 1.88 1 95.44 97 PRO A C 1
ATOM 722 O O . PRO A 1 97 ? -5.656 23.641 2.174 1 95.44 97 PRO A O 1
ATOM 725 N N . LYS A 1 98 ? -4.312 22.422 0.87 1 96.19 98 LYS A N 1
ATOM 726 C CA . LYS A 1 98 ? -5.402 21.906 0.049 1 96.19 98 LYS A CA 1
ATOM 727 C C . LYS A 1 98 ? -5.992 20.641 0.654 1 96.19 98 LYS A C 1
ATOM 729 O O . LYS A 1 98 ? -5.258 19.703 0.971 1 96.19 98 LYS A O 1
ATOM 734 N N . ASN A 1 99 ? -7.344 20.625 0.783 1 98 99 ASN A N 1
ATOM 735 C CA . ASN A 1 99 ? -8.039 19.453 1.306 1 98 99 ASN A CA 1
ATOM 736 C C . ASN A 1 99 ? -8.469 18.516 0.185 1 98 99 ASN A C 1
ATOM 738 O O . ASN A 1 99 ? -9.18 18.922 -0.736 1 98 99 ASN A O 1
ATOM 742 N N . HIS A 1 100 ? -8.078 17.328 0.281 1 98.62 100 HIS A N 1
ATOM 743 C CA . HIS A 1 100 ? -8.531 16.266 -0.614 1 98.62 100 HIS A CA 1
ATOM 744 C C . HIS A 1 100 ? -9.422 15.273 0.12 1 98.62 100 HIS A C 1
ATOM 746 O O . HIS A 1 100 ? -8.953 14.531 0.983 1 98.62 100 HIS A O 1
ATOM 752 N N . GLU A 1 101 ? -10.703 15.281 -0.234 1 98.81 101 GLU A N 1
ATOM 753 C CA . GLU A 1 101 ? -11.562 14.227 0.301 1 98.81 101 GLU A CA 1
ATOM 754 C C . GLU A 1 101 ? -11.242 12.875 -0.333 1 98.81 101 GLU A C 1
ATOM 756 O O . GLU A 1 101 ? -11.164 12.766 -1.558 1 98.81 101 GLU A O 1
ATOM 761 N N . LEU A 1 102 ? -11.031 11.922 0.468 1 98.88 102 LEU A N 1
ATOM 762 C CA . LEU A 1 102 ? -10.719 10.578 -0.014 1 98.88 102 LEU A CA 1
ATOM 763 C C . LEU A 1 102 ? -11.742 9.57 0.479 1 98.88 102 LEU A C 1
ATOM 765 O O . LEU A 1 102 ? -12.062 9.539 1.669 1 98.88 102 LEU A O 1
ATOM 769 N N . SER A 1 103 ? -12.234 8.789 -0.41 1 98.75 103 SER A N 1
ATOM 770 C CA . SER A 1 103 ? -13.156 7.695 -0.124 1 98.75 103 SER A CA 1
ATOM 771 C C . SER A 1 103 ? -12.492 6.344 -0.336 1 98.75 103 SER A C 1
ATOM 773 O O . SER A 1 103 ? -11.43 6.258 -0.968 1 98.75 103 SER A O 1
ATOM 775 N N . PRO A 1 104 ? -13.094 5.316 0.273 1 98.81 104 PRO A N 1
ATOM 776 C CA . PRO A 1 104 ? -12.461 4.004 0.153 1 98.81 104 PRO A CA 1
ATOM 777 C C . PRO A 1 104 ? -12.086 3.66 -1.287 1 98.81 104 PRO A C 1
ATOM 779 O O . PRO A 1 104 ? -12.914 3.795 -2.193 1 98.81 104 PRO A O 1
ATOM 782 N N . GLY A 1 105 ? -10.844 3.25 -1.489 1 98.81 105 GLY A N 1
ATOM 783 C CA . GLY A 1 105 ? -10.352 2.885 -2.811 1 98.81 105 GLY A CA 1
ATOM 784 C C . GLY A 1 105 ? -9.523 3.977 -3.461 1 98.81 105 GLY A C 1
ATOM 785 O O . GLY A 1 105 ? -8.812 3.725 -4.438 1 98.81 105 GLY A O 1
ATOM 786 N N . ASP A 1 106 ? -9.617 5.203 -2.973 1 98.94 106 ASP A N 1
ATOM 787 C CA . ASP A 1 106 ? -8.82 6.309 -3.5 1 98.94 106 ASP A CA 1
ATOM 788 C C . ASP A 1 106 ? -7.367 6.199 -3.057 1 98.94 106 ASP A C 1
ATOM 790 O O . ASP A 1 106 ? -7.082 5.699 -1.968 1 98.94 106 ASP A O 1
ATOM 794 N N . PHE A 1 107 ? -6.461 6.727 -3.883 1 98.94 107 PHE A N 1
ATOM 795 C CA . PHE A 1 107 ? -5.043 6.863 -3.566 1 98.94 107 PHE A CA 1
ATOM 796 C C . PHE A 1 107 ? -4.625 8.328 -3.576 1 98.94 107 PHE A C 1
ATOM 798 O O . PHE A 1 107 ? -5.195 9.141 -4.312 1 98.94 107 PHE A O 1
ATOM 805 N N . ALA A 1 108 ? -3.625 8.602 -2.787 1 98.94 108 ALA A N 1
ATOM 806 C CA . ALA A 1 108 ? -2.918 9.875 -2.861 1 98.94 108 ALA A CA 1
ATOM 807 C C . ALA A 1 108 ? -1.408 9.672 -2.775 1 98.94 108 ALA A C 1
ATOM 809 O O . ALA A 1 108 ? -0.922 8.938 -1.912 1 98.94 108 ALA A O 1
ATOM 810 N N . PHE A 1 109 ? -0.707 10.234 -3.65 1 98.88 109 PHE A N 1
ATOM 811 C CA . PHE A 1 109 ? 0.746 10.32 -3.566 1 98.88 109 PHE A CA 1
ATOM 812 C C . PHE A 1 109 ? 1.177 11.664 -2.998 1 98.88 109 PHE A C 1
ATOM 814 O O . PHE A 1 109 ? 0.75 12.719 -3.482 1 98.88 109 PHE A O 1
ATOM 821 N N . VAL A 1 110 ? 1.955 11.648 -1.963 1 98.44 110 VAL A N 1
ATOM 822 C CA . VAL A 1 110 ? 2.479 12.844 -1.308 1 98.44 110 VAL A CA 1
ATOM 823 C C . VAL A 1 110 ? 4.004 12.844 -1.374 1 98.44 110 VAL A C 1
ATOM 825 O O . VAL A 1 110 ? 4.66 12.008 -0.754 1 98.44 110 VAL A O 1
ATOM 828 N N . PRO A 1 111 ? 4.629 13.789 -2.047 1 97.38 111 PRO A N 1
ATOM 829 C CA . PRO A 1 111 ? 6.086 13.805 -2.199 1 97.38 111 PRO A CA 1
ATOM 830 C C . PRO A 1 111 ? 6.812 14.016 -0.873 1 97.38 111 PRO A C 1
ATOM 832 O O . PRO A 1 111 ? 6.25 14.602 0.059 1 97.38 111 PRO A O 1
ATOM 835 N N . ALA A 1 112 ? 8.07 13.594 -0.843 1 96.81 112 ALA A N 1
ATOM 836 C CA . ALA A 1 112 ? 8.977 13.82 0.282 1 96.81 112 ALA A CA 1
ATOM 837 C C . ALA A 1 112 ? 8.945 15.281 0.726 1 96.81 112 ALA A C 1
ATOM 839 O O . ALA A 1 112 ? 8.797 16.188 -0.1 1 96.81 112 ALA A O 1
ATOM 840 N N . TRP A 1 113 ? 8.961 15.508 2.051 1 95.38 113 TRP A N 1
ATOM 841 C CA . TRP A 1 113 ? 9.086 16.797 2.729 1 95.38 113 TRP A C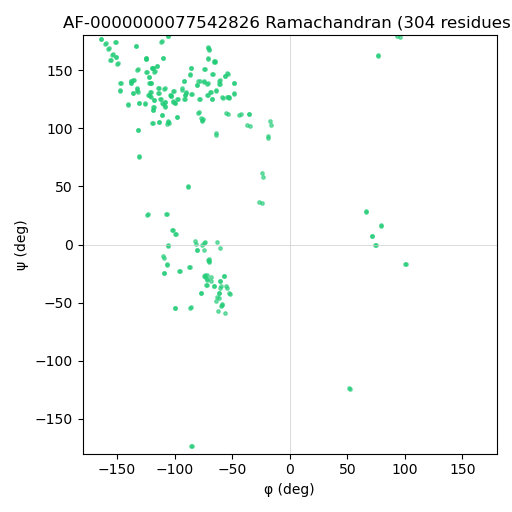A 1
ATOM 842 C C . TRP A 1 113 ? 7.789 17.594 2.637 1 95.38 113 TRP A C 1
ATOM 844 O O . TRP A 1 113 ? 7.691 18.688 3.186 1 95.38 113 TRP A O 1
ATOM 854 N N . THR A 1 114 ? 6.793 17.078 1.996 1 95.81 114 THR A N 1
ATOM 855 C CA . THR A 1 114 ? 5.52 17.781 1.862 1 95.81 114 THR A CA 1
ATOM 856 C C . THR A 1 114 ? 4.703 17.656 3.146 1 95.81 114 THR A C 1
ATOM 858 O O . THR A 1 114 ? 4.453 16.562 3.633 1 95.81 114 THR A O 1
ATOM 861 N N . GLU A 1 115 ? 4.324 18.766 3.662 1 96.44 115 GLU A N 1
ATOM 862 C CA . GLU A 1 115 ? 3.5 18.766 4.867 1 96.44 115 GLU A CA 1
ATOM 863 C C . GLU A 1 115 ? 2.086 18.281 4.57 1 96.44 115 GLU A C 1
ATOM 865 O O . GLU A 1 115 ? 1.495 18.656 3.553 1 96.44 115 GLU A O 1
ATOM 870 N N . HIS A 1 116 ? 1.56 17.453 5.496 1 97.94 116 HIS A N 1
ATOM 871 C CA . HIS A 1 116 ? 0.211 16.922 5.312 1 97.94 116 HIS A CA 1
ATOM 872 C C . HIS A 1 116 ? -0.429 16.578 6.652 1 97.94 116 HIS A C 1
ATOM 874 O O . HIS A 1 116 ? 0.251 16.531 7.68 1 97.94 116 HIS A O 1
ATOM 880 N N . GLN A 1 117 ? -1.716 16.422 6.617 1 98.56 117 GLN A N 1
ATOM 881 C CA . GLN A 1 117 ? -2.543 16.078 7.773 1 98.56 117 GLN A CA 1
ATOM 882 C C . GLN A 1 117 ? -3.736 15.227 7.363 1 98.56 117 GLN A C 1
ATOM 884 O O . GLN A 1 117 ? -4.383 15.492 6.348 1 98.56 117 GLN A O 1
ATOM 889 N N . ILE A 1 118 ? -3.936 14.18 8.102 1 98.81 118 ILE A N 1
ATOM 890 C CA . ILE A 1 118 ? -5.152 13.391 7.953 1 98.81 118 ILE A CA 1
ATOM 891 C C . ILE A 1 118 ? -6.23 13.922 8.898 1 98.81 118 ILE A C 1
ATOM 893 O O . ILE A 1 118 ? -5.996 14.07 10.102 1 98.81 118 ILE A O 1
ATOM 897 N N . LYS A 1 119 ? -7.371 14.164 8.344 1 98.75 119 LYS A N 1
ATOM 898 C CA . LYS A 1 119 ? -8.508 14.664 9.117 1 98.75 119 LYS A CA 1
ATOM 899 C C . LYS A 1 119 ? -9.703 13.727 9.008 1 98.75 119 LYS A C 1
ATOM 901 O O . LYS A 1 119 ? -9.977 13.18 7.941 1 98.75 119 LYS A O 1
ATOM 906 N N . ASN A 1 120 ? -10.383 13.523 10.133 1 98.81 120 ASN A N 1
ATOM 907 C CA . ASN A 1 120 ? -11.656 12.82 10.195 1 98.81 120 ASN A CA 1
ATOM 908 C C . ASN A 1 120 ? -12.773 13.719 10.727 1 98.81 120 ASN A C 1
ATOM 910 O O . ASN A 1 120 ? -12.867 13.938 11.93 1 98.81 120 ASN A O 1
ATOM 914 N N . GLU A 1 121 ? -13.602 14.156 9.852 1 98.69 121 GLU A N 1
ATOM 915 C CA . GLU A 1 121 ? -14.711 15.031 10.227 1 98.69 121 GLU A CA 1
ATOM 916 C C . GLU A 1 121 ? -16.031 14.258 10.297 1 98.69 121 GLU A C 1
ATOM 918 O O . GLU A 1 121 ? -17.109 14.852 10.234 1 98.69 121 GLU A O 1
ATOM 923 N N . THR A 1 122 ? -15.922 13.023 10.266 1 98.62 122 THR A N 1
ATOM 924 C CA . THR A 1 122 ? -17.109 12.172 10.258 1 98.62 122 THR A CA 1
ATOM 925 C C . THR A 1 122 ? -17.312 11.5 11.609 1 98.62 122 THR A C 1
ATOM 927 O O . THR A 1 122 ? -16.516 11.719 12.539 1 98.62 122 THR A O 1
ATOM 930 N N . ASP A 1 123 ? -18.406 10.672 11.727 1 98.25 123 ASP A N 1
ATOM 931 C CA . ASP A 1 123 ? -18.766 10.023 12.984 1 98.25 123 ASP A CA 1
ATOM 932 C C . ASP A 1 123 ? -18.281 8.57 13.008 1 98.25 123 ASP A C 1
ATOM 934 O O . ASP A 1 123 ? -18.641 7.809 13.906 1 98.25 123 ASP A O 1
ATOM 938 N N . GLU A 1 124 ? -17.5 8.18 12.055 1 97.5 124 GLU A N 1
ATOM 939 C CA . GLU A 1 124 ? -16.922 6.84 11.977 1 97.5 124 GLU A CA 1
ATOM 940 C C . GLU A 1 124 ? -15.398 6.898 11.859 1 97.5 124 GLU A C 1
ATOM 942 O O . GLU A 1 124 ? -14.836 7.934 11.5 1 97.5 124 GLU A O 1
ATOM 947 N N . ASP A 1 125 ? -14.734 5.785 12.203 1 96.5 125 ASP A N 1
ATOM 948 C CA . ASP A 1 125 ? -13.289 5.715 11.992 1 96.5 125 ASP A CA 1
ATOM 949 C C . ASP A 1 125 ? -12.945 5.875 10.516 1 96.5 125 ASP A C 1
ATOM 951 O O . ASP A 1 125 ? -13.656 5.375 9.641 1 96.5 125 ASP A O 1
ATOM 955 N N . VAL A 1 126 ? -11.891 6.566 10.266 1 98.19 126 VAL A N 1
ATOM 956 C CA . VAL A 1 126 ? -11.289 6.531 8.938 1 98.19 126 VAL A CA 1
ATOM 957 C C . VAL A 1 126 ? -9.961 5.773 8.992 1 98.19 126 VAL A C 1
ATOM 959 O O . VAL A 1 126 ? -9.188 5.934 9.93 1 98.19 126 VAL A O 1
ATOM 962 N N . VAL A 1 127 ? -9.758 4.879 8.039 1 98.38 127 VAL A N 1
ATOM 963 C CA . VAL A 1 127 ? -8.57 4.027 8.023 1 98.38 127 VAL A CA 1
ATOM 964 C C . VAL A 1 127 ? -7.816 4.215 6.711 1 98.38 127 VAL A C 1
ATOM 966 O O . VAL A 1 127 ? -8.414 4.176 5.633 1 98.38 127 VAL A O 1
ATOM 969 N N . PHE A 1 128 ? -6.535 4.484 6.816 1 98.81 128 PHE A N 1
ATOM 970 C CA . PHE A 1 128 ? -5.645 4.602 5.668 1 98.81 128 PHE A CA 1
ATOM 971 C C . PHE A 1 128 ? -4.488 3.615 5.77 1 98.81 128 PHE A C 1
ATOM 973 O O . PHE A 1 128 ? -4.016 3.322 6.871 1 98.81 128 PHE A O 1
ATOM 980 N N . LEU A 1 129 ? -4.09 3.098 4.633 1 98.94 129 LEU A N 1
ATOM 981 C CA . LEU A 1 129 ? -2.709 2.633 4.551 1 98.94 129 LEU A CA 1
ATOM 982 C C . LEU A 1 129 ? -1.758 3.799 4.297 1 98.94 129 LEU A C 1
ATOM 984 O O . LEU A 1 129 ? -2.051 4.676 3.48 1 98.94 129 LEU A O 1
ATOM 988 N N . VAL A 1 130 ? -0.675 3.805 4.977 1 98.94 130 VAL A N 1
ATOM 989 C CA . VAL A 1 130 ? 0.424 4.73 4.723 1 98.94 130 VAL A CA 1
ATOM 990 C C . VAL A 1 130 ? 1.648 3.961 4.234 1 98.94 130 VAL A C 1
ATOM 992 O O . VAL A 1 130 ? 2.312 3.277 5.02 1 98.94 130 VAL A O 1
ATOM 995 N N . ILE A 1 131 ? 1.914 4.059 2.965 1 98.94 131 ILE A N 1
ATOM 996 C CA . ILE A 1 131 ? 3.051 3.408 2.326 1 98.94 131 ILE A CA 1
ATOM 997 C C . ILE A 1 131 ? 4.188 4.41 2.146 1 98.94 131 ILE A C 1
ATOM 999 O O . ILE A 1 131 ? 4.004 5.465 1.529 1 98.94 131 ILE A O 1
ATOM 1003 N N . GLN A 1 132 ? 5.316 4.105 2.715 1 98.94 132 GLN A N 1
ATOM 1004 C CA . GLN A 1 132 ? 6.426 5.055 2.646 1 98.94 132 GLN A CA 1
ATOM 1005 C C . GLN A 1 132 ? 7.629 4.441 1.938 1 98.94 132 GLN A C 1
ATOM 1007 O O . GLN A 1 132 ? 7.852 3.23 2.016 1 98.94 132 GLN A O 1
ATOM 1012 N N . SER A 1 133 ? 8.406 5.262 1.321 1 98.88 133 SER A N 1
ATOM 1013 C CA . SER A 1 133 ? 9.5 4.84 0.453 1 98.88 133 SER A CA 1
ATOM 1014 C C . SER A 1 133 ? 10.789 4.633 1.246 1 98.88 133 SER A C 1
ATOM 1016 O O . SER A 1 133 ? 11.852 5.117 0.851 1 98.88 133 SER A O 1
ATOM 1018 N N . GLY A 1 134 ? 10.758 3.893 2.326 1 98.81 134 GLY A N 1
ATOM 1019 C CA . GLY A 1 134 ? 11.867 3.484 3.172 1 98.81 134 GLY A CA 1
ATOM 1020 C C . GLY A 1 134 ? 11.539 2.279 4.035 1 98.81 134 GLY A C 1
ATOM 1021 O O . GLY A 1 134 ? 10.398 1.812 4.059 1 98.81 134 GLY A O 1
ATOM 1022 N N . PRO A 1 135 ? 12.531 1.772 4.703 1 98.75 135 PRO A N 1
ATOM 1023 C CA . PRO A 1 135 ? 12.352 0.516 5.438 1 98.75 135 PRO A CA 1
ATOM 1024 C C . PRO A 1 135 ? 11.523 0.686 6.707 1 98.75 135 PRO A C 1
ATOM 1026 O O . PRO A 1 135 ? 10.961 -0.287 7.215 1 98.75 135 PRO A O 1
ATOM 1029 N N . THR A 1 136 ? 11.586 1.899 7.25 1 98.81 136 THR A N 1
ATOM 1030 C CA . THR A 1 136 ? 10.859 2.24 8.469 1 98.81 136 THR A CA 1
ATOM 1031 C C . THR A 1 136 ? 10.18 3.602 8.328 1 98.81 136 THR A C 1
ATOM 1033 O O . THR A 1 136 ? 10.758 4.531 7.766 1 98.81 136 THR A O 1
ATOM 1036 N N . PRO A 1 137 ? 9 3.725 8.859 1 98.69 137 PRO A N 1
ATOM 1037 C CA . PRO A 1 137 ? 8.32 5.012 8.727 1 98.69 137 PRO A CA 1
ATOM 1038 C C . PRO A 1 137 ? 9.094 6.16 9.367 1 98.69 137 PRO A C 1
ATOM 1040 O O . PRO A 1 137 ? 9.68 5.992 10.445 1 98.69 137 PRO A O 1
ATOM 1043 N N . ILE A 1 138 ? 9.109 7.215 8.68 1 98.06 138 ILE A N 1
ATOM 1044 C CA . ILE A 1 138 ? 9.602 8.484 9.211 1 98.06 138 ILE A CA 1
ATOM 1045 C C . ILE A 1 138 ? 8.453 9.484 9.305 1 98.06 138 ILE A C 1
ATOM 1047 O O . ILE A 1 138 ? 7.629 9.586 8.391 1 98.06 138 ILE A O 1
ATOM 1051 N N . ARG A 1 139 ? 8.414 10.102 10.375 1 97.38 139 ARG A N 1
ATOM 1052 C CA . ARG A 1 139 ? 7.398 11.117 10.617 1 97.38 139 ARG A CA 1
ATOM 1053 C C . ARG A 1 139 ? 7.992 12.312 11.367 1 97.38 139 ARG A C 1
ATOM 1055 O O . ARG A 1 139 ? 8.555 12.148 12.453 1 97.38 139 ARG A O 1
ATOM 1062 N N . ALA A 1 140 ? 7.965 13.461 10.875 1 97.5 140 ALA A N 1
ATOM 1063 C CA . ALA A 1 140 ? 8.328 14.711 11.523 1 97.5 140 ALA A CA 1
ATOM 1064 C C . ALA A 1 140 ? 7.086 15.531 11.875 1 97.5 140 ALA A C 1
ATOM 1066 O O . ALA A 1 140 ? 6.469 16.141 10.992 1 97.5 140 ALA A O 1
ATOM 1067 N N . ASP A 1 141 ? 6.742 15.562 13.117 1 97.75 141 ASP A N 1
ATOM 1068 C CA . ASP A 1 141 ? 5.594 16.344 13.57 1 97.75 141 ASP A CA 1
ATOM 1069 C C . ASP A 1 141 ? 5.941 17.828 13.672 1 97.75 141 ASP A C 1
ATOM 1071 O O . ASP A 1 141 ? 7.027 18.188 14.125 1 97.75 141 ASP A O 1
ATOM 1075 N N . LEU A 1 142 ? 5.012 18.609 13.281 1 97.31 142 LEU A N 1
ATOM 1076 C CA . LEU A 1 142 ? 5.191 20.062 13.289 1 97.31 142 LEU A CA 1
ATOM 1077 C C . LEU A 1 142 ? 4.23 20.719 14.266 1 97.31 142 LEU A C 1
ATOM 1079 O O . LEU A 1 142 ? 3.17 20.172 14.57 1 97.31 142 LEU A O 1
ATOM 1083 N N . THR A 1 143 ? 4.613 21.891 14.789 1 96.62 143 THR A N 1
ATOM 1084 C CA . THR A 1 143 ? 3.754 22.625 15.703 1 96.62 143 THR A CA 1
ATOM 1085 C C . THR A 1 143 ? 2.49 23.109 14.984 1 96.62 143 THR A C 1
ATOM 1087 O O . THR A 1 143 ? 1.436 23.25 15.609 1 96.62 143 THR A O 1
ATOM 1090 N N . ASP A 1 144 ? 2.689 23.469 13.688 1 95 144 ASP A N 1
ATOM 1091 C CA . ASP A 1 144 ? 1.62 23.875 12.789 1 95 144 ASP A CA 1
ATOM 1092 C C . ASP A 1 144 ? 2.082 23.828 11.328 1 95 144 ASP A C 1
ATOM 1094 O O . ASP A 1 144 ? 3.225 23.453 11.047 1 95 144 ASP A O 1
ATOM 1098 N N . TRP A 1 145 ? 1.14 24.125 10.43 1 95.19 145 TRP A N 1
ATOM 1099 C CA . TRP A 1 145 ? 1.569 24.312 9.047 1 95.19 145 TRP A CA 1
ATOM 1100 C C . TRP A 1 145 ? 2.699 25.328 8.961 1 95.19 145 TRP A C 1
ATOM 1102 O O . TRP A 1 145 ? 2.584 26.438 9.484 1 95.19 145 TRP A O 1
ATOM 1112 N N . GLY A 1 146 ? 3.795 24.922 8.32 1 92.31 146 GLY A N 1
ATOM 1113 C CA . GLY A 1 146 ? 4.945 25.797 8.227 1 92.31 146 GLY A CA 1
ATOM 1114 C C . GLY A 1 146 ? 5.684 25.969 9.547 1 92.31 146 GLY A C 1
ATOM 1115 O O . GLY A 1 146 ? 6.562 26.828 9.664 1 92.31 146 GLY A O 1
ATOM 1116 N N . GLY A 1 147 ? 5.262 25.203 10.508 1 93 147 GLY A N 1
ATOM 1117 C CA . GLY A 1 147 ? 5.828 25.344 11.836 1 93 147 GLY A CA 1
ATOM 1118 C C . GLY A 1 147 ? 7.109 24.562 12.031 1 93 147 GLY A C 1
ATOM 1119 O O . GLY A 1 147 ? 7.602 23.922 11.102 1 93 147 GLY A O 1
ATOM 1120 N N . ASP A 1 148 ? 7.641 24.531 13.289 1 94.25 148 ASP A N 1
ATOM 1121 C CA . ASP A 1 148 ? 8.883 23.844 13.656 1 94.25 148 ASP A CA 1
ATOM 1122 C C . ASP A 1 148 ? 8.625 22.375 13.977 1 94.25 148 ASP A C 1
ATOM 1124 O O . ASP A 1 148 ? 7.527 22 14.391 1 94.25 148 ASP A O 1
ATOM 1128 N N . MET A 1 149 ? 9.672 21.594 13.742 1 94.31 149 MET A N 1
ATOM 1129 C CA . MET A 1 149 ? 9.586 20.203 14.156 1 94.31 149 MET A CA 1
ATOM 1130 C C . MET A 1 149 ? 9.461 20.094 15.672 1 94.31 149 MET A C 1
ATOM 1132 O O . MET A 1 149 ? 10.172 20.781 16.406 1 94.31 149 MET A O 1
ATOM 1136 N N . VAL A 1 150 ? 8.5 19.266 16.031 1 92.06 150 VAL A N 1
ATOM 1137 C CA . VAL A 1 150 ? 8.297 19.047 17.453 1 92.06 150 VAL A CA 1
ATOM 1138 C C . VAL A 1 150 ? 9.375 18.109 18 1 92.06 150 VAL A C 1
ATOM 1140 O O . VAL A 1 150 ? 9.609 17.031 17.438 1 92.06 150 VAL A O 1
ATOM 1143 N N . LYS A 1 151 ? 10.32 18.547 18.781 1 76.56 151 LYS A N 1
ATOM 1144 C CA . LYS A 1 151 ? 11.383 17.734 19.375 1 76.56 151 LYS A CA 1
ATOM 1145 C C . LYS A 1 151 ? 10.82 16.703 20.344 1 76.56 151 LYS A C 1
ATOM 1147 O O . LYS A 1 151 ? 9.898 17 21.109 1 76.56 151 LYS A O 1
ATOM 1152 N N . SER A 1 152 ? 10.555 15.461 19.906 1 58.25 152 SER A N 1
ATOM 1153 C 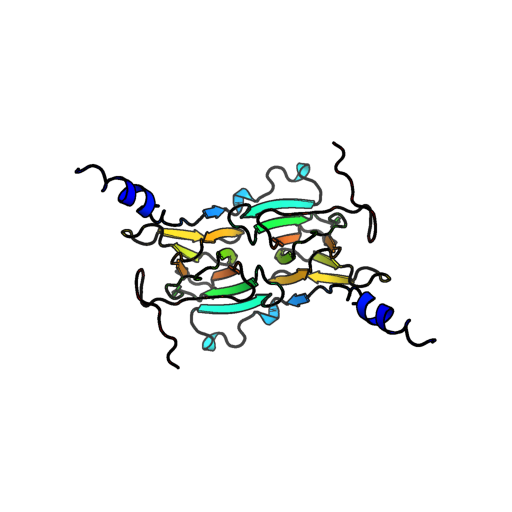CA . SER A 1 152 ? 10.203 14.523 20.969 1 58.25 152 SER A CA 1
ATOM 1154 C C . SER A 1 152 ? 10.977 14.828 22.25 1 58.25 152 SER A C 1
ATOM 1156 O O . SER A 1 152 ? 12.188 15.07 22.203 1 58.25 152 SER A O 1
ATOM 1158 N N . ARG A 1 153 ? 10.414 15.453 23.234 1 43.34 153 ARG A N 1
ATOM 1159 C CA . ARG A 1 153 ? 11.086 15.562 24.531 1 43.34 153 ARG A CA 1
ATOM 1160 C C . ARG A 1 153 ? 11.734 14.242 24.906 1 43.34 153 ARG A C 1
ATOM 1162 O O . ARG A 1 153 ? 11.094 13.188 24.891 1 43.34 153 ARG A O 1
ATOM 1169 N N . LYS A 1 154 ? 13.172 14.203 24.938 1 35.53 154 LYS A N 1
ATOM 1170 C CA . LYS A 1 154 ? 13.727 13.094 25.719 1 35.53 154 LYS A CA 1
ATOM 1171 C C . LYS A 1 154 ? 13.039 12.984 27.078 1 35.53 154 LYS A C 1
ATOM 1173 O O . LYS A 1 154 ? 12.703 13.992 27.703 1 35.53 154 LYS A O 1
ATOM 1178 N N . MET B 1 1 ? 30.828 46.25 -16.047 1 31.16 1 MET B N 1
ATOM 1179 C CA . MET B 1 1 ? 31.156 44.969 -15.406 1 31.16 1 MET B CA 1
ATOM 1180 C C . MET B 1 1 ? 29.922 44.375 -14.719 1 31.16 1 MET B C 1
ATOM 1182 O O . MET B 1 1 ? 30.047 43.5 -13.852 1 31.16 1 MET B O 1
ATOM 1186 N N . MET B 1 2 ? 28.672 44.875 -14.992 1 37.56 2 MET B N 1
ATOM 1187 C CA . MET B 1 2 ? 27.391 44.625 -14.328 1 37.56 2 MET B CA 1
ATOM 1188 C C . MET B 1 2 ? 26.859 43.25 -14.688 1 37.56 2 MET B C 1
ATOM 1190 O O . MET B 1 2 ? 25.688 42.938 -14.43 1 37.56 2 MET B O 1
ATOM 1194 N N . SER B 1 3 ? 27.547 42.469 -15.469 1 41.19 3 SER B N 1
ATOM 1195 C CA . SER B 1 3 ? 26.891 41.375 -16.141 1 41.19 3 SER B CA 1
ATOM 1196 C C . SER B 1 3 ? 26.562 40.219 -15.172 1 41.19 3 SER B C 1
ATOM 1198 O O . SER B 1 3 ? 25.953 39.219 -15.555 1 41.19 3 SER B O 1
ATOM 1200 N N . ALA B 1 4 ? 27.328 40.125 -14.117 1 39.78 4 ALA B N 1
ATOM 1201 C CA . ALA B 1 4 ? 27.453 38.781 -13.531 1 39.78 4 ALA B CA 1
ATOM 1202 C C . ALA B 1 4 ? 26.172 38.375 -12.828 1 39.78 4 ALA B C 1
ATOM 1204 O O . ALA B 1 4 ? 26.078 37.25 -12.297 1 39.78 4 ALA B O 1
ATOM 1205 N N . LEU B 1 5 ? 25.359 39.344 -12.234 1 41.66 5 LEU B N 1
ATOM 1206 C CA . LEU B 1 5 ? 24.516 38.812 -11.156 1 41.66 5 LEU B CA 1
ATOM 1207 C C . LEU B 1 5 ? 23.375 38 -11.711 1 41.66 5 LEU B C 1
ATOM 1209 O O . LEU B 1 5 ? 22.391 37.719 -11.008 1 41.66 5 LEU B O 1
ATOM 1213 N N . LEU B 1 6 ? 23.219 37.938 -13.023 1 43.06 6 LEU B N 1
ATOM 1214 C CA . LEU B 1 6 ? 21.953 37.406 -13.547 1 43.06 6 LEU B CA 1
ATOM 1215 C C . LEU B 1 6 ? 21.781 35.938 -13.164 1 43.06 6 LEU B C 1
ATOM 1217 O O . LEU B 1 6 ? 20.656 35.438 -13.117 1 43.06 6 LEU B O 1
ATOM 1221 N N . PRO B 1 7 ? 22.828 35.156 -13.406 1 43.09 7 PRO B N 1
ATOM 1222 C CA . PRO B 1 7 ? 22.516 33.75 -13.516 1 43.09 7 PRO B CA 1
ATOM 1223 C C . PRO B 1 7 ? 22.078 33.125 -12.188 1 43.09 7 PRO B C 1
ATOM 1225 O O . PRO B 1 7 ? 21.656 31.969 -12.148 1 43.09 7 PRO B O 1
ATOM 1228 N N . LEU B 1 8 ? 22.641 33.688 -11.133 1 42.19 8 LEU B N 1
ATOM 1229 C CA . LEU B 1 8 ? 22.453 32.938 -9.898 1 42.19 8 LEU B CA 1
ATOM 1230 C C . LEU B 1 8 ? 20.969 32.781 -9.562 1 42.19 8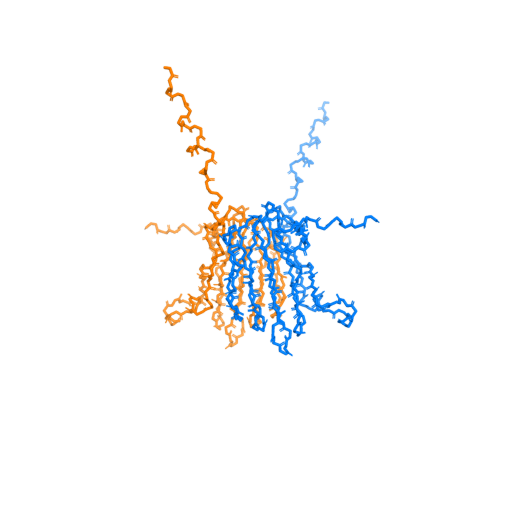 LEU B C 1
ATOM 1232 O O . LEU B 1 8 ? 20.578 31.828 -8.906 1 42.19 8 LEU B O 1
ATOM 1236 N N . ILE B 1 9 ? 20.188 33.844 -9.875 1 43.41 9 ILE B N 1
ATOM 1237 C CA . ILE B 1 9 ? 18.797 33.781 -9.477 1 43.41 9 ILE B CA 1
ATOM 1238 C C . ILE B 1 9 ? 18.109 32.594 -10.18 1 43.41 9 ILE B C 1
ATOM 1240 O O . ILE B 1 9 ? 17.266 31.922 -9.594 1 43.41 9 ILE B O 1
ATOM 1244 N N . SER B 1 10 ? 18.328 32.438 -11.477 1 40.53 10 SER B N 1
ATOM 1245 C CA . SER B 1 10 ? 17.672 31.375 -12.219 1 40.53 10 SER B CA 1
ATOM 1246 C C . SER B 1 10 ? 18.016 30 -11.641 1 40.53 10 SER B C 1
ATOM 1248 O O . SER B 1 10 ? 17.172 29.109 -11.617 1 40.53 10 SER B O 1
ATOM 1250 N N . GLU B 1 11 ? 19.219 29.625 -11.445 1 40.56 11 GLU B N 1
ATOM 1251 C CA . GLU B 1 11 ? 19.625 28.359 -10.859 1 40.56 11 GLU B CA 1
ATOM 1252 C C . GLU B 1 11 ? 19.109 28.219 -9.43 1 40.56 11 GLU B C 1
ATOM 1254 O O . GLU B 1 11 ? 19.094 27.109 -8.867 1 40.56 11 GLU B O 1
ATOM 1259 N N . ILE B 1 12 ? 19.156 29.25 -8.641 1 39.84 12 ILE B N 1
ATOM 1260 C CA . ILE B 1 12 ? 18.656 29.078 -7.281 1 39.84 12 ILE B CA 1
ATOM 1261 C C . ILE B 1 12 ? 17.188 28.656 -7.32 1 39.84 12 ILE B C 1
ATOM 1263 O O . ILE B 1 12 ? 16.734 27.844 -6.5 1 39.84 12 ILE B O 1
ATOM 1267 N N . LEU B 1 13 ? 16.359 29.484 -8.086 1 40.41 13 LEU B N 1
ATOM 1268 C CA . LEU B 1 13 ? 14.914 29.297 -7.977 1 40.41 13 LEU B CA 1
ATOM 1269 C C . LEU B 1 13 ? 14.523 27.891 -8.406 1 40.41 13 LEU B C 1
ATOM 1271 O O . LEU B 1 13 ? 14.266 27.641 -9.586 1 40.41 13 LEU B O 1
ATOM 1275 N N . PRO B 1 14 ? 15.406 27.016 -8.875 1 41.31 14 PRO B N 1
ATOM 1276 C CA . PRO B 1 14 ? 14.422 25.922 -8.852 1 41.31 14 PRO B CA 1
ATOM 1277 C C . PRO B 1 14 ? 13.305 26.172 -7.848 1 41.31 14 PRO B C 1
ATOM 1279 O O . PRO B 1 14 ? 13.547 26.234 -6.641 1 41.31 14 PRO B O 1
ATOM 1282 N N . MET B 1 15 ? 12.508 27.188 -7.945 1 41.12 15 MET B N 1
ATOM 1283 C CA . MET B 1 15 ? 11.211 27.359 -7.297 1 41.12 15 MET B CA 1
ATOM 1284 C C . MET B 1 15 ? 10.688 26.031 -6.777 1 41.12 15 MET B C 1
ATOM 1286 O O . MET B 1 15 ? 10.852 25 -7.422 1 41.12 15 MET B O 1
ATOM 1290 N N . ILE B 1 16 ? 10.773 25.766 -5.457 1 48.22 16 ILE B N 1
ATOM 1291 C CA . ILE B 1 16 ? 10.18 24.75 -4.617 1 48.22 16 ILE B CA 1
ATOM 1292 C C . ILE B 1 16 ? 8.883 24.234 -5.254 1 48.22 16 ILE B C 1
ATOM 1294 O O . ILE B 1 16 ? 7.879 24.953 -5.281 1 48.22 16 ILE B O 1
ATOM 1298 N N . MET B 1 17 ? 8.898 24.156 -6.574 1 50.72 17 MET B N 1
ATOM 1299 C CA . MET B 1 17 ? 7.637 23.609 -7.062 1 50.72 17 MET B CA 1
ATOM 1300 C C . MET B 1 17 ? 6.895 22.875 -5.949 1 50.72 17 MET B C 1
ATOM 1302 O O . MET B 1 17 ? 7.438 21.953 -5.336 1 50.72 17 MET B O 1
ATOM 1306 N N . PRO B 1 18 ? 6.07 23.734 -5.355 1 57.66 18 PRO B N 1
ATOM 1307 C CA . PRO B 1 18 ? 5.289 23.078 -4.301 1 57.66 18 PRO B CA 1
ATOM 1308 C C . PRO B 1 18 ? 4.918 21.641 -4.652 1 57.66 18 PRO B C 1
ATOM 1310 O O . PRO B 1 18 ? 4.738 21.312 -5.828 1 57.66 18 PRO B O 1
ATOM 1313 N N . ALA B 1 19 ? 5.398 20.688 -4.027 1 78.88 19 ALA B N 1
ATOM 1314 C CA . ALA B 1 19 ? 4.98 19.312 -4.242 1 78.88 19 ALA B CA 1
ATOM 1315 C C . ALA B 1 19 ? 3.473 19.156 -4.078 1 78.88 19 ALA B C 1
ATOM 1317 O O . ALA B 1 19 ? 2.869 19.797 -3.211 1 78.88 19 ALA B O 1
ATOM 1318 N N . SER B 1 20 ? 2.814 18.859 -5.172 1 90.81 20 SER B N 1
ATOM 1319 C CA . SER B 1 20 ? 1.382 18.578 -5.121 1 90.81 20 SER B CA 1
ATOM 1320 C C . SER B 1 20 ? 1.113 17.078 -4.938 1 90.81 20 SER B C 1
ATOM 1322 O O . SER B 1 20 ? 1.875 16.25 -5.43 1 90.81 20 SER B O 1
ATOM 1324 N N . ALA B 1 21 ? 0.111 16.891 -4.133 1 96.44 21 ALA B N 1
ATOM 1325 C CA . ALA B 1 21 ? -0.354 15.508 -4.055 1 96.44 21 ALA B CA 1
ATOM 1326 C C . ALA B 1 21 ? -0.974 15.062 -5.375 1 96.44 21 ALA B C 1
ATOM 1328 O O . ALA B 1 21 ? -1.521 15.875 -6.121 1 96.44 21 ALA B O 1
ATOM 1329 N N . ASN B 1 22 ? -0.856 13.875 -5.746 1 98.12 22 ASN B N 1
ATOM 1330 C CA . ASN B 1 22 ? -1.526 13.266 -6.891 1 98.12 22 ASN B CA 1
ATOM 1331 C C . ASN B 1 22 ? -2.584 12.258 -6.449 1 98.12 22 ASN B C 1
ATOM 1333 O O . ASN B 1 22 ? -2.271 11.297 -5.75 1 98.12 22 ASN B O 1
ATOM 1337 N N . ILE B 1 23 ? -3.824 12.539 -6.883 1 98.69 23 ILE B N 1
ATOM 1338 C CA . ILE B 1 23 ? -4.945 11.719 -6.434 1 98.69 23 ILE B CA 1
ATOM 1339 C C . ILE B 1 23 ? -5.363 10.758 -7.547 1 98.69 23 ILE B C 1
ATOM 1341 O O . ILE B 1 23 ? -5.496 11.156 -8.703 1 98.69 23 ILE B O 1
ATOM 1345 N N . THR B 1 24 ? -5.473 9.477 -7.285 1 98.81 24 THR B N 1
ATOM 1346 C CA . THR B 1 24 ? -6.125 8.484 -8.125 1 98.81 24 THR B CA 1
ATOM 1347 C C . THR B 1 24 ? -7.441 8.031 -7.5 1 98.81 24 THR B C 1
ATOM 1349 O O . THR B 1 24 ? -7.457 7.484 -6.391 1 98.81 24 THR B O 1
ATOM 1352 N N . ARG B 1 25 ? -8.484 8.195 -8.227 1 98.75 25 ARG B N 1
ATOM 1353 C CA . ARG B 1 25 ? -9.805 7.859 -7.703 1 98.75 25 ARG B CA 1
ATOM 1354 C C . ARG B 1 25 ? -10.117 6.383 -7.93 1 98.75 25 ARG B C 1
ATOM 1356 O O . ARG B 1 25 ? -9.781 5.82 -8.969 1 98.75 25 ARG B O 1
ATOM 1363 N N . ALA B 1 26 ? -10.875 5.852 -6.957 1 98.31 26 ALA B N 1
ATOM 1364 C CA . ALA B 1 26 ? -11.289 4.453 -7.027 1 98.31 26 ALA B CA 1
ATOM 1365 C C . ALA B 1 26 ? -11.969 4.148 -8.359 1 98.31 26 ALA B C 1
ATOM 1367 O O . ALA B 1 26 ? -11.727 3.1 -8.961 1 98.31 26 ALA B O 1
ATOM 1368 N N . LYS B 1 27 ? -12.773 4.973 -8.82 1 96.38 27 LYS B N 1
ATOM 1369 C CA . LYS B 1 27 ? -13.562 4.766 -10.031 1 96.38 27 LYS B CA 1
ATOM 1370 C C . LYS B 1 27 ? -12.656 4.566 -11.242 1 96.38 27 LYS B C 1
ATOM 1372 O O . LYS B 1 27 ? -13.008 3.832 -12.172 1 96.38 27 LYS B O 1
ATOM 1377 N N . GLN B 1 28 ? -11.461 5.203 -11.242 1 96.12 28 GLN B N 1
ATOM 1378 C CA . GLN B 1 28 ? -10.508 5.094 -12.344 1 96.12 28 GLN B CA 1
ATOM 1379 C C . GLN B 1 28 ? -9.898 3.697 -12.398 1 96.12 28 GLN B C 1
ATOM 1381 O O . GLN B 1 28 ? -9.281 3.322 -13.406 1 96.12 28 GLN B O 1
ATOM 1386 N N . LEU B 1 29 ? -10.07 2.947 -11.32 1 96.19 29 LEU B N 1
ATOM 1387 C CA . LEU B 1 29 ? -9.406 1.652 -11.195 1 96.19 29 LEU B CA 1
ATOM 1388 C C . LEU B 1 29 ? -10.406 0.515 -11.398 1 96.19 29 LEU B C 1
ATOM 1390 O O . LEU B 1 29 ? -10.039 -0.659 -11.305 1 96.19 29 LEU B O 1
ATOM 1394 N N . GLU B 1 30 ? -11.633 0.842 -11.617 1 88.31 30 GLU B N 1
ATOM 1395 C CA . GLU B 1 30 ? -12.656 -0.157 -11.906 1 88.31 30 GLU B CA 1
ATOM 1396 C C . GLU B 1 30 ? -12.516 -0.698 -13.328 1 88.31 30 GLU B C 1
ATOM 1398 O O . GLU B 1 30 ? -12.148 0.041 -14.242 1 88.31 30 GLU B O 1
ATOM 1403 N N . PRO B 1 31 ? -12.742 -1.989 -13.312 1 78.88 31 PRO B N 1
ATOM 1404 C CA . PRO B 1 31 ? -12.727 -2.51 -14.688 1 78.88 31 PRO B CA 1
ATOM 1405 C C . PRO B 1 31 ? -13.75 -1.829 -15.594 1 78.88 31 PRO B C 1
ATOM 1407 O O . PRO B 1 31 ? -14.891 -1.609 -15.18 1 78.88 31 PRO B O 1
ATOM 1410 N N . THR B 1 32 ? -13.352 -1.321 -16.688 1 74.19 32 THR B N 1
ATOM 1411 C CA . THR B 1 32 ? -14.242 -0.635 -17.609 1 74.19 32 THR B CA 1
ATOM 1412 C C . THR B 1 32 ? -15.078 -1.638 -18.406 1 74.19 32 THR B C 1
ATOM 1414 O O . THR B 1 32 ? -16.266 -1.419 -18.641 1 74.19 32 THR B O 1
ATOM 1417 N N . HIS B 1 33 ? -14.422 -2.65 -18.797 1 75.62 33 HIS B N 1
ATOM 1418 C CA . HIS B 1 33 ? -15.094 -3.721 -19.516 1 75.62 33 HIS B CA 1
ATOM 1419 C C . HIS B 1 33 ? -14.758 -5.086 -18.922 1 75.62 33 HIS B C 1
ATOM 1421 O O . HIS B 1 33 ? -13.938 -5.824 -19.484 1 75.62 33 HIS B O 1
ATOM 1427 N N . PRO B 1 34 ? -15.305 -5.398 -17.844 1 64.44 34 PRO B N 1
ATOM 1428 C CA . PRO B 1 34 ? -14.891 -6.574 -17.078 1 64.44 34 PRO B CA 1
ATOM 1429 C C . PRO B 1 34 ? -14.922 -7.859 -17.906 1 64.44 34 PRO B C 1
ATOM 1431 O O . PRO B 1 34 ? -14.031 -8.703 -17.766 1 64.44 34 PRO B O 1
ATOM 1434 N N . THR B 1 35 ? -15.766 -7.969 -18.656 1 65.38 35 THR B N 1
ATOM 1435 C CA . THR B 1 35 ? -15.898 -9.203 -19.422 1 65.38 35 THR B CA 1
ATOM 1436 C C . THR B 1 35 ? -14.773 -9.328 -20.453 1 65.38 35 THR B C 1
ATOM 1438 O O . THR B 1 35 ? -14.406 -10.438 -20.859 1 65.38 35 THR B O 1
ATOM 1441 N N . VAL B 1 36 ? -14.07 -8.18 -20.625 1 67.5 36 VAL B N 1
ATOM 1442 C CA . VAL B 1 36 ? -13.07 -8.172 -21.703 1 67.5 36 VAL B CA 1
ATOM 1443 C C . VAL B 1 36 ? -11.672 -8.164 -21.094 1 67.5 36 VAL B C 1
ATOM 1445 O O . VAL B 1 36 ? -10.719 -8.648 -21.703 1 67.5 36 VAL B O 1
ATOM 1448 N N . GLU B 1 37 ? -11.578 -7.707 -19.953 1 77.25 37 GLU B N 1
ATOM 1449 C CA . GLU B 1 37 ? -10.242 -7.434 -19.422 1 77.25 37 GLU B CA 1
ATOM 1450 C C . GLU B 1 37 ? -9.594 -8.703 -18.891 1 77.25 37 GLU B C 1
ATOM 1452 O O . GLU B 1 37 ? -8.398 -8.711 -18.578 1 77.25 37 GLU B O 1
ATOM 1457 N N . GLY B 1 38 ? -10.227 -9.945 -18.938 1 81.94 38 GLY B N 1
ATOM 1458 C CA . GLY B 1 38 ? -9.609 -11.227 -18.625 1 81.94 38 GLY B CA 1
ATOM 1459 C C . GLY B 1 38 ? -9.852 -11.672 -17.203 1 81.94 38 GLY B C 1
ATOM 1460 O O . GLY B 1 38 ? -10.508 -10.969 -16.422 1 81.94 38 GLY B O 1
ATOM 1461 N N . PRO B 1 39 ? -9.352 -12.789 -16.922 1 91.19 39 PRO B N 1
ATOM 1462 C CA . PRO B 1 39 ? -9.617 -13.461 -15.641 1 91.19 39 PRO B CA 1
ATOM 1463 C C . PRO B 1 39 ? -8.914 -12.789 -14.461 1 91.19 39 PRO B C 1
ATOM 1465 O O . PRO B 1 39 ? -9.453 -12.75 -13.352 1 91.19 39 PRO B O 1
ATOM 1468 N N . VAL B 1 40 ? -7.719 -12.266 -14.688 1 95.12 40 VAL B N 1
ATOM 1469 C CA . VAL B 1 40 ? -6.957 -11.523 -13.695 1 95.12 40 VAL B CA 1
ATOM 1470 C C . VAL B 1 40 ? -6.465 -10.203 -14.297 1 95.12 40 VAL B C 1
ATOM 1472 O O . VAL B 1 40 ? -5.754 -10.203 -15.305 1 95.12 40 VAL B O 1
ATOM 1475 N N . ILE B 1 41 ? -6.855 -9.133 -13.672 1 94.44 41 ILE B N 1
ATOM 1476 C CA . ILE B 1 41 ? -6.551 -7.801 -14.188 1 94.44 41 ILE B CA 1
ATOM 1477 C C . ILE B 1 41 ? -5.742 -7.02 -13.156 1 94.44 41 ILE B C 1
ATOM 1479 O O . ILE B 1 41 ? -6.039 -7.07 -11.961 1 94.44 41 ILE B O 1
ATOM 1483 N N . GLU B 1 42 ? -4.754 -6.293 -13.633 1 95.69 42 GLU B N 1
ATOM 1484 C CA . GLU B 1 42 ? -3.957 -5.406 -12.781 1 95.69 42 GLU B CA 1
ATOM 1485 C C . GLU B 1 42 ? -3.943 -3.984 -13.336 1 95.69 42 GLU B C 1
ATOM 1487 O O . GLU B 1 42 ? -3.523 -3.756 -14.469 1 95.69 42 GLU B O 1
ATOM 1492 N N . ARG B 1 43 ? -4.395 -3.012 -12.57 1 96.88 43 ARG B N 1
ATOM 1493 C CA . ARG B 1 43 ? -4.496 -1.617 -12.992 1 96.88 43 ARG B CA 1
ATOM 1494 C C . ARG B 1 43 ? -3.543 -0.735 -12.195 1 96.88 43 ARG B C 1
ATOM 1496 O O . ARG B 1 43 ? -3.506 -0.808 -10.961 1 96.88 43 ARG B O 1
ATOM 1503 N N . PRO B 1 44 ? -2.775 0.078 -12.883 1 98.38 44 PRO B N 1
ATOM 1504 C CA . PRO B 1 44 ? -1.854 0.972 -12.18 1 98.38 44 PRO B CA 1
ATOM 1505 C C . PRO B 1 44 ? -2.574 2.051 -11.375 1 98.38 44 PRO B C 1
ATOM 1507 O O . PRO B 1 44 ? -3.418 2.77 -11.922 1 98.38 44 PRO B O 1
ATOM 1510 N N . ALA B 1 45 ? -2.318 2.174 -10.133 1 98.81 45 ALA B N 1
ATOM 1511 C CA . ALA B 1 45 ? -2.912 3.201 -9.281 1 98.81 45 ALA B CA 1
ATOM 1512 C C . ALA B 1 45 ? -1.947 4.363 -9.07 1 98.81 45 ALA B C 1
ATOM 1514 O O . ALA B 1 45 ? -2.305 5.523 -9.297 1 98.81 45 ALA B O 1
ATOM 1515 N N . VAL B 1 46 ? -0.73 4.09 -8.594 1 98.88 46 VAL B N 1
ATOM 1516 C CA . VAL B 1 46 ? 0.358 5.047 -8.414 1 98.88 46 VAL B CA 1
ATOM 1517 C C . VAL B 1 46 ? 1.646 4.48 -9.008 1 98.88 46 VAL B C 1
ATOM 1519 O O . VAL B 1 46 ? 2.328 3.674 -8.367 1 98.88 46 VAL B O 1
ATOM 1522 N N . VAL B 1 47 ? 1.968 4.883 -10.18 1 98.88 47 VAL B N 1
ATOM 1523 C CA . VAL B 1 47 ? 3.111 4.375 -10.93 1 98.88 47 VAL B CA 1
ATOM 1524 C C . VAL B 1 47 ? 3.91 5.539 -11.516 1 98.88 47 VAL B C 1
ATOM 1526 O O . VAL B 1 47 ? 3.332 6.512 -12 1 98.88 47 VAL B O 1
ATOM 1529 N N . GLY B 1 48 ? 5.176 5.457 -11.367 1 98.62 48 GLY B N 1
ATOM 1530 C CA . GLY B 1 48 ? 6.039 6.453 -11.977 1 98.62 48 GLY B CA 1
ATOM 1531 C C . GLY B 1 48 ? 6.102 7.754 -11.195 1 98.62 48 GLY B C 1
ATOM 1532 O O . GLY B 1 48 ? 6.484 8.789 -11.734 1 98.62 48 GLY B O 1
ATOM 1533 N N . LYS B 1 49 ? 5.68 7.727 -9.945 1 98.12 49 LYS B N 1
ATOM 1534 C CA . LYS B 1 49 ? 5.629 8.969 -9.172 1 98.12 49 LYS B CA 1
ATOM 1535 C C . LYS B 1 49 ? 6.879 9.133 -8.32 1 98.12 49 LYS B C 1
ATOM 1537 O O . LYS B 1 49 ? 7.188 10.242 -7.871 1 98.12 49 LYS B O 1
ATOM 1542 N N . CYS B 1 50 ? 7.562 7.98 -8.016 1 97.69 50 CYS B N 1
ATOM 1543 C CA . CYS B 1 50 ? 8.836 7.977 -7.305 1 97.69 50 CYS B CA 1
ATOM 1544 C C . CYS B 1 50 ? 9.68 6.77 -7.699 1 97.69 50 CYS B C 1
ATOM 1546 O O . CYS B 1 50 ? 9.203 5.875 -8.398 1 97.69 50 CYS B O 1
ATOM 1548 N N . ASP B 1 51 ? 10.859 6.727 -7.219 1 97.94 51 ASP B N 1
ATOM 1549 C CA . ASP B 1 51 ? 11.797 5.703 -7.668 1 97.94 51 ASP B CA 1
ATOM 1550 C C . ASP B 1 51 ? 11.648 4.422 -6.852 1 97.94 51 ASP B C 1
ATOM 1552 O O . ASP B 1 51 ? 12.031 3.342 -7.305 1 97.94 51 ASP B O 1
ATOM 1556 N N . ARG B 1 52 ? 11.086 4.492 -5.746 1 98.69 52 ARG B N 1
ATOM 1557 C CA . ARG B 1 52 ? 11.32 3.412 -4.789 1 98.69 52 ARG B CA 1
ATOM 1558 C C . ARG B 1 52 ? 10.094 2.514 -4.668 1 98.69 52 ARG B C 1
ATOM 1560 O O . ARG B 1 52 ? 10.18 1.402 -4.141 1 98.69 52 ARG B O 1
ATOM 1567 N N . MET B 1 53 ? 8.93 3.033 -5.148 1 98.81 53 MET B N 1
ATOM 1568 C CA . MET B 1 53 ? 7.746 2.195 -4.957 1 98.81 53 MET B CA 1
ATOM 1569 C C . MET B 1 53 ? 6.668 2.533 -5.98 1 98.81 53 MET B C 1
ATOM 1571 O O . MET B 1 53 ? 6.695 3.607 -6.586 1 98.81 53 MET B O 1
ATOM 1575 N N . CYS B 1 54 ? 5.777 1.657 -6.219 1 98.94 54 CYS B N 1
ATOM 1576 C CA . CYS B 1 54 ? 4.562 1.799 -7.008 1 98.94 54 CYS B CA 1
ATOM 1577 C C . CYS B 1 54 ? 3.467 0.869 -6.5 1 98.94 54 CYS B C 1
ATOM 1579 O O . CYS B 1 54 ? 3.742 -0.059 -5.734 1 98.94 54 CYS B O 1
ATOM 1581 N N . VAL B 1 55 ? 2.232 1.147 -6.863 1 98.94 55 VAL B N 1
ATOM 1582 C CA . VAL B 1 55 ? 1.13 0.301 -6.422 1 98.94 55 VAL B CA 1
ATOM 1583 C C . VAL B 1 55 ? 0.157 0.077 -7.578 1 98.94 55 VAL B C 1
ATOM 1585 O O . VAL B 1 55 ? -0.164 1.011 -8.32 1 98.94 55 VAL B O 1
ATOM 1588 N N . SER B 1 56 ? -0.309 -1.097 -7.695 1 98.81 56 SER B N 1
ATOM 1589 C CA . SER B 1 56 ? -1.376 -1.503 -8.602 1 98.81 56 SER B CA 1
ATOM 1590 C C . SER B 1 56 ? -2.51 -2.191 -7.852 1 98.81 56 SER B C 1
ATOM 1592 O O . SER B 1 56 ? -2.326 -2.646 -6.719 1 98.81 56 SER B O 1
ATOM 1594 N N . VAL B 1 57 ? -3.658 -2.223 -8.523 1 98.62 57 VAL B N 1
ATOM 1595 C CA . VAL B 1 57 ? -4.805 -2.969 -8.016 1 98.62 57 VAL B CA 1
ATOM 1596 C C . VAL B 1 57 ? -5.031 -4.215 -8.867 1 98.62 57 VAL B C 1
ATOM 1598 O O . VAL B 1 57 ? -5.254 -4.113 -10.078 1 98.62 57 VAL B O 1
ATOM 1601 N N . LEU B 1 58 ? -4.938 -5.367 -8.25 1 97.88 58 LEU B N 1
ATOM 1602 C CA . LEU B 1 58 ? -5.133 -6.641 -8.93 1 97.88 58 LEU B CA 1
ATOM 1603 C C . LEU B 1 58 ? -6.5 -7.23 -8.602 1 97.88 58 LEU B C 1
ATOM 1605 O O . LEU B 1 58 ? -6.883 -7.309 -7.43 1 97.88 58 LEU B O 1
ATOM 1609 N N . THR B 1 59 ? -7.242 -7.582 -9.555 1 97.25 59 THR B N 1
ATOM 1610 C CA . THR B 1 59 ? -8.523 -8.266 -9.406 1 97.25 59 THR B CA 1
ATOM 1611 C C . THR B 1 59 ? -8.484 -9.633 -10.07 1 97.25 59 THR B C 1
ATOM 1613 O O . THR B 1 59 ? -8.203 -9.742 -11.266 1 97.25 59 THR B O 1
ATOM 1616 N N . ALA B 1 60 ? -8.664 -10.625 -9.32 1 97.19 60 ALA B N 1
ATOM 1617 C CA . ALA B 1 60 ? -8.883 -11.969 -9.852 1 97.19 60 ALA B CA 1
ATOM 1618 C C . ALA B 1 60 ? -10.359 -12.344 -9.812 1 97.19 60 ALA B C 1
ATOM 1620 O O . ALA B 1 60 ? -10.977 -12.359 -8.75 1 97.19 60 ALA B O 1
ATOM 1621 N N . ARG B 1 61 ? -10.922 -12.688 -10.914 1 96.19 61 ARG B N 1
ATOM 1622 C CA . ARG B 1 61 ? -12.328 -13.078 -11.016 1 96.19 61 ARG B CA 1
ATOM 1623 C C . ARG B 1 61 ? -12.562 -14.438 -10.359 1 96.19 61 ARG B C 1
ATOM 1625 O O . ARG B 1 61 ? -11.609 -15.125 -9.992 1 96.19 61 ARG B O 1
ATOM 1632 N N . PRO B 1 62 ? -13.883 -14.781 -10.148 1 97.06 62 PRO B N 1
ATOM 1633 C CA . PRO B 1 62 ? -14.203 -16.062 -9.531 1 97.06 62 PRO B CA 1
ATOM 1634 C C . PRO B 1 62 ? -13.547 -17.25 -10.242 1 97.06 62 PRO B C 1
ATOM 1636 O O . PRO B 1 62 ? -13.656 -17.375 -11.469 1 97.06 62 PRO B O 1
ATOM 1639 N N . HIS B 1 63 ? -12.836 -18.031 -9.43 1 98.06 63 HIS B N 1
ATOM 1640 C CA . HIS B 1 63 ? -12.25 -19.281 -9.867 1 98.06 63 HIS B CA 1
ATOM 1641 C C . HIS B 1 63 ? -11.156 -19.047 -10.906 1 98.06 63 HIS B C 1
ATOM 1643 O O . HIS B 1 63 ? -10.938 -19.891 -11.789 1 98.06 63 HIS B O 1
ATOM 1649 N N . GLN B 1 64 ? -10.523 -17.891 -10.812 1 97.38 64 GLN B N 1
ATOM 1650 C CA . GLN B 1 64 ? -9.422 -17.562 -11.711 1 97.38 64 GLN B CA 1
ATOM 1651 C C . GLN B 1 64 ? -8.125 -17.359 -10.938 1 97.38 64 GLN B C 1
ATOM 1653 O O . GLN B 1 64 ? -8.141 -16.938 -9.781 1 97.38 64 GLN B O 1
ATOM 1658 N N . ASN B 1 65 ? -7.031 -17.672 -11.539 1 97.94 65 ASN B N 1
ATOM 1659 C CA . ASN B 1 65 ? -5.699 -17.516 -10.969 1 97.94 65 ASN B CA 1
ATOM 1660 C C . ASN B 1 65 ? -4.801 -16.656 -11.867 1 97.94 65 ASN B C 1
ATOM 1662 O O . ASN B 1 65 ? -4.941 -16.688 -13.086 1 97.94 65 ASN B O 1
ATOM 1666 N N . SER B 1 66 ? -3.938 -15.977 -11.203 1 97.69 66 SER B N 1
ATOM 1667 C CA . SER B 1 66 ? -2.883 -15.352 -11.992 1 97.69 66 SER B CA 1
ATOM 1668 C C . SER B 1 66 ? -1.909 -16.391 -12.539 1 97.69 66 SER B C 1
ATOM 1670 O O . SER B 1 66 ? -1.95 -17.562 -12.148 1 97.69 66 SER B O 1
ATOM 1672 N N . THR B 1 67 ? -1.03 -15.969 -13.445 1 97.06 67 THR B N 1
ATOM 1673 C CA . THR B 1 67 ? 0.105 -16.812 -13.805 1 97.06 67 THR B CA 1
ATOM 1674 C C . THR B 1 67 ? 1.047 -16.984 -12.609 1 97.06 67 THR B C 1
ATOM 1676 O O . THR B 1 67 ? 0.981 -16.219 -11.648 1 97.06 67 THR B O 1
ATOM 1679 N N . VAL B 1 68 ? 1.777 -18.047 -12.695 1 97.38 68 VAL B N 1
ATOM 1680 C CA . VAL B 1 68 ? 2.947 -18.109 -11.828 1 97.38 68 VAL B CA 1
ATOM 1681 C C . VAL B 1 68 ? 3.984 -17.094 -12.281 1 97.38 68 VAL B C 1
ATOM 1683 O O . VAL B 1 68 ? 4.301 -17 -13.469 1 97.38 68 VAL B O 1
ATOM 1686 N N . ARG B 1 69 ? 4.488 -16.328 -11.336 1 97.94 69 ARG B N 1
ATOM 1687 C CA . ARG B 1 69 ? 5.371 -15.234 -11.727 1 97.94 69 ARG B CA 1
ATOM 1688 C C . ARG B 1 69 ? 6.273 -14.82 -10.57 1 97.94 69 ARG B C 1
ATOM 1690 O O . ARG B 1 69 ? 6.098 -15.289 -9.438 1 97.94 69 ARG B O 1
ATOM 1697 N N . HIS B 1 70 ? 7.23 -14.047 -10.828 1 96.69 70 HIS B N 1
ATOM 1698 C CA . HIS B 1 70 ? 7.953 -13.266 -9.828 1 96.69 70 HIS B CA 1
ATOM 1699 C C . HIS B 1 70 ? 8.133 -11.82 -10.281 1 96.69 70 HIS B C 1
ATOM 1701 O O . HIS B 1 70 ? 7.773 -11.469 -11.406 1 96.69 70 HIS B O 1
ATOM 1707 N N . ASN B 1 71 ? 8.594 -11.023 -9.406 1 97.94 71 ASN B N 1
ATOM 1708 C CA . ASN B 1 71 ? 8.734 -9.602 -9.68 1 97.94 71 ASN B CA 1
ATOM 1709 C C . ASN B 1 71 ? 10.203 -9.211 -9.859 1 97.94 71 ASN B C 1
ATOM 1711 O O . ASN B 1 71 ? 10.602 -8.102 -9.5 1 97.94 71 ASN B O 1
ATOM 1715 N N . SER B 1 72 ? 11.016 -10.18 -10.281 1 96.5 72 SER B N 1
ATOM 1716 C CA . SER B 1 72 ? 12.438 -9.953 -10.508 1 96.5 72 SER B CA 1
ATOM 1717 C C . SER B 1 72 ? 13.094 -9.312 -9.289 1 96.5 72 SER B C 1
ATOM 1719 O O . SER B 1 72 ? 13.008 -9.836 -8.18 1 96.5 72 SER B O 1
ATOM 1721 N N . GLU B 1 73 ? 13.773 -8.133 -9.43 1 97.62 73 GLU B N 1
ATOM 1722 C CA . GLU B 1 73 ? 14.57 -7.539 -8.359 1 97.62 73 GLU B CA 1
ATOM 1723 C C . GLU B 1 73 ? 13.688 -6.781 -7.367 1 97.62 73 GLU B C 1
ATOM 1725 O O . GLU B 1 73 ? 14.18 -6.277 -6.355 1 97.62 73 GLU B O 1
ATOM 1730 N N . GLN B 1 74 ? 12.438 -6.691 -7.633 1 98.5 74 GLN B N 1
ATOM 1731 C CA . GLN B 1 74 ? 11.562 -5.914 -6.762 1 98.5 74 GLN B CA 1
ATOM 1732 C C . GLN B 1 74 ? 10.914 -6.797 -5.703 1 98.5 74 GLN B C 1
ATOM 1734 O O . GLN B 1 74 ? 10.461 -7.906 -6.004 1 98.5 74 GLN B O 1
ATOM 1739 N N . ASP B 1 75 ? 10.938 -6.332 -4.453 1 98.62 75 ASP B N 1
ATOM 1740 C CA . ASP B 1 75 ? 10.07 -6.887 -3.418 1 98.62 75 ASP B CA 1
ATOM 1741 C C . ASP B 1 75 ? 8.609 -6.492 -3.658 1 98.62 75 ASP B C 1
ATOM 1743 O O . ASP B 1 75 ? 8.328 -5.543 -4.391 1 98.62 75 ASP B O 1
ATOM 1747 N N . ALA B 1 76 ? 7.719 -7.285 -3.031 1 98.81 76 ALA B N 1
ATOM 1748 C CA . ALA B 1 76 ? 6.305 -6.949 -3.164 1 98.81 76 ALA B CA 1
ATOM 1749 C C . ALA B 1 76 ? 5.582 -7.094 -1.828 1 98.81 76 ALA B C 1
ATOM 1751 O O . ALA B 1 76 ? 5.891 -7.988 -1.039 1 98.81 76 ALA B O 1
ATOM 1752 N N . ILE B 1 77 ? 4.711 -6.215 -1.552 1 98.94 77 ILE B N 1
ATOM 1753 C CA . ILE B 1 77 ? 3.729 -6.324 -0.479 1 98.94 77 ILE B CA 1
ATOM 1754 C C . ILE B 1 77 ? 2.328 -6.461 -1.073 1 98.94 77 ILE B C 1
ATOM 1756 O O . ILE B 1 77 ? 1.923 -5.66 -1.917 1 98.94 77 ILE B O 1
ATOM 1760 N N . PHE B 1 78 ? 1.62 -7.48 -0.698 1 98.94 78 PHE B N 1
ATOM 1761 C CA . PHE B 1 78 ? 0.219 -7.672 -1.053 1 98.94 78 PHE B CA 1
ATOM 1762 C C . PHE B 1 78 ? -0.691 -7.289 0.108 1 98.94 78 PHE B C 1
ATOM 1764 O O . PHE B 1 78 ? -0.429 -7.656 1.256 1 98.94 78 PHE B O 1
ATOM 1771 N N . TYR B 1 79 ? -1.683 -6.527 -0.149 1 99 79 TYR B N 1
ATOM 1772 C CA . TYR B 1 79 ? -2.748 -6.207 0.794 1 99 79 TYR B CA 1
ATOM 1773 C C . TYR B 1 79 ? -4.094 -6.707 0.284 1 99 79 TYR B C 1
ATOM 1775 O O . TYR B 1 79 ? -4.512 -6.363 -0.824 1 99 79 TYR B O 1
ATOM 1783 N N . ALA B 1 80 ? -4.758 -7.52 1.097 1 98.94 80 ALA B N 1
ATOM 1784 C CA . ALA B 1 80 ? -6.078 -8.016 0.715 1 98.94 80 ALA B CA 1
ATOM 1785 C C . ALA B 1 80 ? -7.152 -6.961 0.951 1 98.94 80 ALA B C 1
ATOM 1787 O O . ALA B 1 80 ? -7.465 -6.633 2.098 1 98.94 80 ALA B O 1
ATOM 1788 N N . VAL B 1 81 ? -7.734 -6.496 -0.113 1 98.75 81 VAL B N 1
ATOM 1789 C CA . VAL B 1 81 ? -8.734 -5.434 -0.045 1 98.75 81 VAL B CA 1
ATOM 1790 C C . VAL B 1 81 ? -10.117 -6.039 0.196 1 98.75 81 VAL B C 1
ATOM 1792 O O . VAL B 1 81 ? -10.82 -5.633 1.122 1 98.75 81 VAL B O 1
ATOM 1795 N N . SER B 1 82 ? -10.469 -6.926 -0.649 1 98.56 82 SER B N 1
ATOM 1796 C CA . SER B 1 82 ? -11.766 -7.582 -0.575 1 98.56 82 SER B CA 1
ATOM 1797 C C . SER B 1 82 ? -11.703 -9.008 -1.117 1 98.56 82 SER B C 1
ATOM 1799 O O . SER B 1 82 ? -10.844 -9.32 -1.942 1 98.56 82 SER B O 1
ATOM 1801 N N . GLY B 1 83 ? -12.633 -9.836 -0.659 1 98.5 83 GLY B N 1
ATOM 1802 C CA . GLY B 1 83 ? -12.625 -11.25 -1.021 1 98.5 83 GLY B CA 1
ATOM 1803 C C . GLY B 1 83 ? -11.586 -12.055 -0.266 1 98.5 83 GLY B C 1
ATOM 1804 O O . GLY B 1 83 ? -10.711 -11.484 0.395 1 98.5 83 GLY B O 1
ATOM 1805 N N . ASN B 1 84 ? -11.781 -13.328 -0.303 1 98.75 84 ASN B N 1
ATOM 1806 C CA . ASN B 1 84 ? -10.844 -14.266 0.307 1 98.75 84 ASN B CA 1
ATOM 1807 C C . ASN B 1 84 ? -10.023 -15 -0.746 1 98.75 84 ASN B C 1
ATOM 1809 O O . ASN B 1 84 ? -10.523 -15.914 -1.4 1 98.75 84 ASN B O 1
ATOM 1813 N N . GLY B 1 85 ? -8.797 -14.586 -0.877 1 98.75 85 GLY B N 1
ATOM 1814 C CA . GLY B 1 85 ? -7.922 -15.172 -1.882 1 98.75 85 GLY B CA 1
ATOM 1815 C C . GLY B 1 85 ? -6.797 -15.992 -1.287 1 98.75 85 GLY B C 1
ATOM 1816 O O . GLY B 1 85 ? -6.668 -16.094 -0.065 1 98.75 85 GLY B O 1
ATOM 1817 N N . ILE B 1 86 ? -6.07 -16.609 -2.162 1 98.88 86 ILE B N 1
ATOM 1818 C CA . ILE B 1 86 ? -4.906 -17.391 -1.776 1 98.88 86 ILE B CA 1
ATOM 1819 C C . ILE B 1 86 ? -3.66 -16.844 -2.465 1 98.88 86 ILE B C 1
ATOM 1821 O O . ILE B 1 86 ? -3.672 -16.578 -3.67 1 98.88 86 ILE B O 1
ATOM 1825 N N . LEU B 1 87 ? -2.648 -16.562 -1.714 1 98.88 87 LEU B N 1
ATOM 1826 C CA . LEU B 1 87 ? -1.308 -16.328 -2.234 1 98.88 87 LEU B CA 1
ATOM 1827 C C . LEU B 1 87 ? -0.448 -17.578 -2.127 1 98.88 87 LEU B C 1
ATOM 1829 O O . LEU B 1 87 ? -0.091 -18 -1.024 1 98.88 87 LEU B O 1
ATOM 1833 N N . ALA B 1 88 ? -0.147 -18.172 -3.23 1 98.44 88 ALA B N 1
ATOM 1834 C CA . ALA B 1 88 ? 0.796 -19.281 -3.268 1 98.44 88 ALA B CA 1
ATOM 1835 C C . ALA B 1 88 ? 2.225 -18.781 -3.477 1 98.44 88 ALA B C 1
ATOM 1837 O O . ALA B 1 88 ? 2.479 -17.969 -4.355 1 98.44 88 ALA B O 1
ATOM 1838 N N . VAL B 1 89 ? 3.107 -19.266 -2.654 1 97.5 89 VAL B N 1
ATOM 1839 C CA . VAL B 1 89 ? 4.484 -18.781 -2.705 1 97.5 89 VAL B CA 1
ATOM 1840 C C . VAL B 1 89 ? 5.441 -19.969 -2.703 1 97.5 89 VAL B C 1
ATOM 1842 O O . VAL B 1 89 ? 5.277 -20.906 -1.919 1 97.5 89 VAL B O 1
ATOM 1845 N N . SER B 1 90 ? 6.422 -19.922 -3.66 1 94.56 90 SER B N 1
ATOM 1846 C CA . SER B 1 90 ? 7.5 -20.906 -3.633 1 94.56 90 SER B CA 1
ATOM 1847 C C . SER B 1 90 ? 8.516 -20.594 -2.545 1 94.56 90 SER B C 1
ATOM 1849 O O . SER B 1 90 ? 9.297 -19.641 -2.68 1 94.56 90 SER B O 1
ATOM 1851 N N . GLU B 1 91 ? 8.531 -21.312 -1.524 1 87.94 91 GLU B N 1
ATOM 1852 C CA . GLU B 1 91 ? 9.375 -20.969 -0.387 1 87.94 91 GLU B CA 1
ATOM 1853 C C . GLU B 1 91 ? 10.539 -21.953 -0.248 1 87.94 91 GLU B C 1
ATOM 1855 O O . GLU B 1 91 ? 11.484 -21.703 0.496 1 87.94 91 GLU B O 1
ATOM 1860 N N . SER B 1 92 ? 10.484 -23.062 -0.991 1 79.25 92 SER B N 1
ATOM 1861 C CA . SER B 1 92 ? 11.57 -24.047 -0.994 1 79.25 92 SER B CA 1
ATOM 1862 C C . SER B 1 92 ? 11.711 -24.703 -2.361 1 79.25 92 SER B C 1
ATOM 1864 O O . SER B 1 92 ? 10.734 -24.828 -3.102 1 79.25 92 SER B O 1
ATOM 1866 N N . VAL B 1 93 ? 12.906 -24.969 -2.934 1 72.56 93 VAL B N 1
ATOM 1867 C CA . VAL B 1 93 ? 13.219 -25.469 -4.266 1 72.56 93 VAL B CA 1
ATOM 1868 C C . VAL B 1 93 ? 12.516 -26.812 -4.484 1 72.56 93 VAL B C 1
ATOM 1870 O O . VAL B 1 93 ? 12.016 -27.078 -5.574 1 72.56 93 VAL B O 1
ATOM 1873 N N . ASP B 1 94 ? 12.273 -27.5 -3.533 1 73.94 94 ASP B N 1
ATOM 1874 C CA . ASP B 1 94 ? 11.805 -28.875 -3.768 1 73.94 94 ASP B CA 1
ATOM 1875 C C . ASP B 1 94 ? 10.461 -29.109 -3.094 1 73.94 94 ASP B C 1
ATOM 1877 O O . ASP B 1 94 ? 10.125 -30.25 -2.76 1 73.94 94 ASP B O 1
ATOM 1881 N N . SER B 1 95 ? 9.844 -28.062 -2.967 1 81.75 95 SER B N 1
ATOM 1882 C CA . SER B 1 95 ? 8.547 -28.25 -2.332 1 81.75 95 SER B CA 1
ATOM 1883 C C . SER B 1 95 ? 7.445 -27.516 -3.098 1 81.75 95 SER B C 1
ATOM 1885 O O . SER B 1 95 ? 7.727 -26.625 -3.891 1 81.75 95 SER B O 1
ATOM 1887 N N . ASP B 1 96 ? 6.289 -28.109 -2.979 1 91.88 96 ASP B N 1
ATOM 1888 C CA . ASP B 1 96 ? 5.121 -27.422 -3.504 1 91.88 96 ASP B CA 1
ATOM 1889 C C . ASP B 1 96 ? 5.016 -26 -2.926 1 91.88 96 ASP B C 1
ATOM 1891 O O . ASP B 1 96 ? 5.48 -25.75 -1.812 1 91.88 96 ASP B O 1
ATOM 1895 N N . PRO B 1 97 ? 4.504 -25.125 -3.77 1 95.5 97 PRO B N 1
ATOM 1896 C CA . PRO B 1 97 ? 4.293 -23.797 -3.201 1 95.5 97 PRO B CA 1
ATOM 1897 C C . PRO B 1 97 ? 3.416 -23.812 -1.952 1 95.5 97 PRO B C 1
ATOM 1899 O O . PRO B 1 97 ? 2.506 -24.641 -1.848 1 95.5 97 PRO B O 1
ATOM 1902 N N . LYS B 1 98 ? 3.719 -22.953 -1.055 1 96.19 98 LYS B N 1
ATOM 1903 C CA . LYS B 1 98 ? 2.898 -22.797 0.142 1 96.19 98 LYS B CA 1
ATOM 1904 C C . LYS B 1 98 ? 1.729 -21.844 -0.116 1 96.19 98 LYS B C 1
ATOM 1906 O O . LYS B 1 98 ? 1.922 -20.734 -0.611 1 96.19 98 LYS B O 1
ATOM 1911 N N . ASN B 1 99 ? 0.515 -22.312 0.255 1 98 99 ASN B N 1
ATOM 1912 C CA . ASN B 1 99 ? -0.681 -21.5 0.107 1 98 99 ASN B CA 1
ATOM 1913 C C . ASN B 1 99 ? -0.963 -20.688 1.369 1 98 99 ASN B C 1
ATOM 1915 O O . ASN B 1 99 ? -1.088 -21.25 2.459 1 98 99 ASN B O 1
ATOM 1919 N N . HIS B 1 100 ? -1.075 -19.453 1.214 1 98.62 100 HIS B N 1
ATOM 1920 C CA . HIS B 1 100 ? -1.503 -18.562 2.283 1 98.62 100 HIS B CA 1
ATOM 1921 C C . HIS B 1 100 ? -2.887 -17.984 2 1 98.62 100 HIS B C 1
ATOM 1923 O O . HIS B 1 100 ? -3.055 -17.172 1.08 1 98.62 100 HIS B O 1
ATOM 1929 N N . GLU B 1 101 ? -3.859 -18.406 2.803 1 98.81 101 GLU B N 1
ATOM 1930 C CA . GLU B 1 101 ? -5.164 -17.75 2.695 1 98.81 101 GLU B CA 1
ATOM 1931 C C . GLU B 1 101 ? -5.121 -16.344 3.254 1 98.81 101 GLU B C 1
ATOM 1933 O O . GLU B 1 101 ? -4.641 -16.109 4.367 1 98.81 101 GLU B O 1
ATOM 1938 N N . LEU B 1 102 ? -5.57 -15.43 2.494 1 98.88 102 LEU B N 1
ATOM 1939 C CA . LEU B 1 102 ? -5.582 -14.031 2.914 1 98.88 102 LEU B CA 1
ATOM 1940 C C . LEU B 1 102 ? -7.004 -13.477 2.902 1 98.88 102 LEU B C 1
ATOM 1942 O O . LEU B 1 102 ? -7.73 -13.641 1.923 1 98.88 102 LEU B O 1
ATOM 1946 N N . SER B 1 103 ? -7.371 -12.852 3.959 1 98.75 103 SER B N 1
ATOM 1947 C CA . SER B 1 103 ? -8.648 -12.164 4.105 1 98.75 103 SER B CA 1
ATOM 1948 C C . SER B 1 103 ? -8.461 -10.648 4.148 1 98.75 103 SER B C 1
ATOM 1950 O O . SER B 1 103 ? -7.348 -10.164 4.359 1 98.75 103 SER B O 1
ATOM 1952 N N . PRO B 1 104 ? -9.562 -9.945 3.871 1 98.81 104 PRO B N 1
ATOM 1953 C CA . PRO B 1 104 ? -9.422 -8.484 3.838 1 98.81 104 PRO B CA 1
ATOM 1954 C C . PRO B 1 104 ? -8.688 -7.938 5.059 1 98.81 104 PRO B C 1
ATOM 1956 O O . PRO B 1 104 ? -9.023 -8.281 6.191 1 98.81 104 PRO B O 1
ATOM 1959 N N . GLY B 1 105 ? -7.691 -7.105 4.816 1 98.81 105 GLY B N 1
ATOM 1960 C CA . GLY B 1 105 ? -6.91 -6.504 5.887 1 98.81 105 GLY B CA 1
ATOM 1961 C C . GLY B 1 105 ? -5.578 -7.195 6.117 1 98.81 105 GLY B C 1
ATOM 1962 O O . GLY B 1 105 ? -4.695 -6.648 6.781 1 98.81 105 GLY B O 1
ATOM 1963 N N . ASP B 1 106 ? -5.41 -8.406 5.617 1 98.94 106 ASP B N 1
ATOM 1964 C CA . ASP B 1 106 ? -4.152 -9.133 5.742 1 98.94 106 ASP B CA 1
ATOM 1965 C C . ASP B 1 106 ? -3.092 -8.562 4.805 1 98.94 106 ASP B C 1
ATOM 1967 O O . ASP B 1 106 ? -3.416 -8.062 3.723 1 98.94 106 ASP B O 1
ATOM 1971 N N . PHE B 1 107 ? -1.818 -8.688 5.207 1 98.94 107 PHE B N 1
ATOM 1972 C CA . PHE B 1 107 ? -0.664 -8.344 4.383 1 98.94 107 PHE B CA 1
ATOM 1973 C C . PHE B 1 107 ? 0.209 -9.57 4.141 1 98.94 107 PHE B C 1
ATOM 1975 O O . PHE B 1 107 ? 0.265 -10.477 4.973 1 98.94 107 PHE B O 1
ATOM 1982 N N . ALA B 1 108 ? 0.874 -9.531 3.021 1 98.88 108 ALA B N 1
ATOM 1983 C CA . ALA B 1 108 ? 1.952 -10.477 2.742 1 98.88 108 ALA B CA 1
ATOM 1984 C C . ALA B 1 108 ? 3.154 -9.766 2.123 1 98.88 108 ALA B C 1
ATOM 1986 O O . ALA B 1 108 ? 3.002 -8.969 1.196 1 98.88 108 ALA B O 1
ATOM 1987 N N . PHE B 1 109 ? 4.273 -9.992 2.637 1 98.88 109 PHE B N 1
ATOM 1988 C CA . PHE B 1 109 ? 5.527 -9.578 2.021 1 98.88 109 PHE B CA 1
ATOM 1989 C C . PHE B 1 109 ? 6.16 -10.727 1.245 1 98.88 109 PHE B C 1
ATOM 1991 O O . PHE B 1 109 ? 6.332 -11.82 1.782 1 98.88 109 PHE B O 1
ATOM 1998 N N . VAL B 1 110 ? 6.445 -10.516 0 1 98.44 110 VAL B N 1
ATOM 1999 C CA . VAL B 1 110 ? 7.07 -11.492 -0.881 1 98.44 110 VAL B CA 1
ATOM 2000 C C . VAL B 1 110 ? 8.414 -10.961 -1.379 1 98.44 110 VAL B C 1
ATOM 2002 O O . VAL B 1 110 ? 8.461 -9.992 -2.137 1 98.44 110 VAL B O 1
ATOM 2005 N N . PRO B 1 111 ? 9.523 -11.578 -1.044 1 97.38 111 PRO B N 1
ATOM 2006 C CA . PRO B 1 111 ? 10.844 -11.078 -1.438 1 97.38 111 PRO B CA 1
ATOM 2007 C C . PRO B 1 111 ? 11.062 -11.109 -2.949 1 97.38 111 PRO B C 1
ATOM 2009 O O . PRO B 1 111 ? 10.43 -11.906 -3.648 1 97.38 111 PRO B O 1
ATOM 2012 N N . ALA B 1 112 ? 12 -10.289 -3.42 1 96.81 112 ALA B N 1
ATOM 2013 C CA . ALA B 1 112 ? 12.445 -10.266 -4.809 1 96.81 112 ALA B CA 1
ATOM 2014 C C . ALA B 1 112 ? 12.758 -11.672 -5.309 1 96.81 112 ALA B C 1
ATOM 2016 O O . ALA B 1 112 ? 13.25 -12.516 -4.551 1 96.81 112 ALA B O 1
ATOM 2017 N N . TRP B 1 113 ? 12.367 -11.977 -6.555 1 95.38 113 TRP B N 1
ATOM 2018 C CA . TRP B 1 113 ? 12.672 -13.18 -7.316 1 95.38 113 TRP B CA 1
ATOM 2019 C C . TRP B 1 113 ? 11.859 -14.367 -6.812 1 95.38 113 TRP B C 1
ATOM 2021 O O . TRP B 1 113 ? 11.953 -15.469 -7.359 1 95.38 113 TRP B O 1
ATOM 2031 N N . THR B 1 114 ? 11.055 -14.188 -5.82 1 95.81 114 THR B N 1
ATOM 2032 C CA . THR B 1 114 ? 10.242 -15.273 -5.273 1 95.81 114 THR B CA 1
ATOM 2033 C C . THR B 1 114 ? 9.031 -15.531 -6.16 1 95.81 114 THR B C 1
ATOM 2035 O O . THR B 1 114 ? 8.25 -14.617 -6.445 1 95.81 114 THR B O 1
ATOM 2038 N N . GLU B 1 115 ? 8.891 -16.734 -6.57 1 96.44 115 GLU B N 1
ATOM 2039 C CA . GLU B 1 115 ? 7.738 -17.109 -7.387 1 96.44 115 GLU B CA 1
ATOM 2040 C C . GLU B 1 115 ? 6.461 -17.125 -6.559 1 96.44 115 GLU B C 1
ATOM 2042 O O . GLU B 1 115 ? 6.453 -17.609 -5.426 1 96.44 115 GLU B O 1
ATOM 2047 N N . HIS B 1 116 ? 5.379 -16.594 -7.164 1 97.94 116 HIS B N 1
ATOM 2048 C CA . HIS B 1 116 ? 4.098 -16.547 -6.465 1 97.94 116 HIS B CA 1
ATOM 2049 C C . HIS B 1 116 ? 2.934 -16.531 -7.449 1 97.94 116 HIS B C 1
ATOM 2051 O O . HIS B 1 116 ? 3.131 -16.328 -8.648 1 97.94 116 HIS B O 1
ATOM 2057 N N . GLN B 1 117 ? 1.782 -16.828 -6.934 1 98.56 117 GLN B N 1
ATOM 2058 C CA . GLN B 1 117 ? 0.53 -16.891 -7.68 1 98.56 117 GLN B CA 1
ATOM 2059 C C . GLN B 1 117 ? -0.649 -16.469 -6.805 1 98.56 117 GLN B C 1
ATOM 2061 O O . GLN B 1 117 ? -0.742 -16.875 -5.645 1 98.56 117 GLN B O 1
ATOM 2066 N N . ILE B 1 118 ? -1.457 -15.609 -7.352 1 98.75 118 ILE B N 1
ATOM 2067 C CA . ILE B 1 118 ? -2.727 -15.281 -6.715 1 98.75 118 ILE B CA 1
ATOM 2068 C C . ILE B 1 118 ? -3.82 -16.219 -7.227 1 98.75 118 ILE B C 1
ATOM 2070 O O . ILE B 1 118 ? -4.008 -16.359 -8.438 1 98.75 118 ILE B O 1
ATOM 2074 N N . LYS B 1 119 ? -4.516 -16.797 -6.312 1 98.75 119 LYS B N 1
ATOM 2075 C CA . LYS B 1 119 ? -5.602 -17.719 -6.645 1 98.75 119 LYS B CA 1
ATOM 2076 C C . LYS B 1 119 ? -6.926 -17.234 -6.047 1 98.75 119 LYS B C 1
ATOM 2078 O O . LYS B 1 119 ? -6.961 -16.75 -4.918 1 98.75 119 LYS B O 1
ATOM 2083 N N . ASN B 1 120 ? -7.988 -17.359 -6.836 1 98.81 120 ASN B N 1
ATOM 2084 C CA . ASN B 1 120 ? -9.352 -17.141 -6.375 1 98.81 120 ASN B CA 1
ATOM 2085 C C . ASN B 1 120 ? -10.203 -18.406 -6.527 1 98.81 120 ASN B C 1
ATOM 2087 O O . ASN B 1 120 ? -10.641 -18.734 -7.629 1 98.81 120 ASN B O 1
ATOM 2091 N N . GLU B 1 121 ? -10.445 -19.047 -5.434 1 98.69 121 GLU B N 1
ATOM 2092 C CA . GLU B 1 121 ? -11.242 -20.266 -5.445 1 98.69 121 GLU B CA 1
ATOM 2093 C C . GLU B 1 121 ? -12.672 -20.016 -4.977 1 98.69 121 GLU B C 1
ATOM 2095 O O . GLU B 1 121 ? -13.375 -20.938 -4.574 1 98.69 121 GLU B O 1
ATOM 2100 N N . THR B 1 122 ? -13 -18.828 -4.902 1 98.56 122 THR B N 1
ATOM 2101 C CA . THR B 1 122 ? -14.312 -18.438 -4.398 1 98.56 122 THR B CA 1
ATOM 2102 C C . THR B 1 122 ? -15.211 -17.984 -5.539 1 98.56 122 THR B C 1
ATOM 2104 O O . THR B 1 122 ? -14.797 -17.969 -6.699 1 98.56 122 THR B O 1
ATOM 2107 N N . ASP B 1 123 ? -16.5 -17.594 -5.199 1 98.25 123 ASP B N 1
ATOM 2108 C CA . ASP B 1 123 ? -17.5 -17.203 -6.188 1 98.25 123 ASP B CA 1
ATOM 2109 C C . ASP B 1 123 ? -17.594 -15.68 -6.297 1 98.25 123 ASP B C 1
ATOM 2111 O O . ASP B 1 123 ? -18.5 -15.148 -6.945 1 98.25 123 ASP B O 1
ATOM 2115 N N . GLU B 1 124 ? -16.688 -14.977 -5.66 1 97.5 124 GLU B N 1
ATOM 2116 C CA . GLU B 1 124 ? -16.625 -13.516 -5.711 1 97.5 124 GLU B CA 1
ATOM 2117 C C . GLU B 1 124 ? -15.25 -13.031 -6.16 1 97.5 124 GLU B C 1
ATOM 2119 O O . GLU B 1 124 ? -14.273 -13.781 -6.098 1 97.5 124 GLU B O 1
ATOM 2124 N N . ASP B 1 125 ? -15.195 -11.789 -6.633 1 96.5 125 ASP B N 1
ATOM 2125 C CA . ASP B 1 125 ? -13.898 -11.203 -6.961 1 96.5 125 ASP B CA 1
ATOM 2126 C C . ASP B 1 125 ? -13 -11.125 -5.727 1 96.5 125 ASP B C 1
ATOM 2128 O O . ASP B 1 125 ? -13.477 -10.844 -4.625 1 96.5 125 ASP B O 1
ATOM 2132 N N . VAL B 1 126 ? -11.758 -11.398 -5.922 1 98.19 126 VAL B N 1
ATOM 2133 C CA . VAL B 1 126 ? -10.766 -11.055 -4.906 1 98.19 126 VAL B CA 1
ATOM 2134 C C . VAL B 1 126 ? -9.906 -9.891 -5.395 1 98.19 126 VAL B C 1
ATOM 2136 O O . VAL B 1 126 ? -9.531 -9.844 -6.566 1 98.19 126 VAL B O 1
ATOM 2139 N N . VAL B 1 127 ? -9.688 -8.914 -4.535 1 98.38 127 VAL B N 1
ATOM 2140 C CA . VAL B 1 127 ? -8.953 -7.711 -4.895 1 98.38 127 VAL B CA 1
ATOM 2141 C C . VAL B 1 127 ? -7.75 -7.535 -3.965 1 98.38 127 VAL B C 1
ATOM 2143 O O . VAL B 1 127 ? -7.887 -7.637 -2.744 1 98.38 127 VAL B O 1
ATOM 2146 N N . PHE B 1 128 ? -6.586 -7.34 -4.547 1 98.81 128 PHE B N 1
ATOM 2147 C CA . PHE B 1 128 ? -5.359 -7.066 -3.812 1 98.81 128 PHE B CA 1
ATOM 2148 C C . PHE B 1 128 ? -4.742 -5.746 -4.262 1 98.81 128 PHE B C 1
ATOM 2150 O O . PHE B 1 128 ? -4.836 -5.379 -5.434 1 98.81 128 PHE B O 1
ATOM 2157 N N . LEU B 1 129 ? -4.152 -5.043 -3.324 1 98.94 129 LEU B N 1
ATOM 2158 C CA . LEU B 1 129 ? -3.092 -4.129 -3.725 1 98.94 129 LEU B CA 1
ATOM 2159 C C . LEU B 1 129 ? -1.774 -4.875 -3.918 1 98.94 129 LEU B C 1
ATOM 2161 O O . LEU B 1 129 ? -1.427 -5.742 -3.115 1 98.94 129 LEU B O 1
ATOM 2165 N N . VAL B 1 130 ? -1.087 -4.555 -4.938 1 98.94 130 VAL B N 1
ATOM 2166 C CA . VAL B 1 130 ? 0.275 -5.023 -5.172 1 98.94 130 VAL B CA 1
ATOM 2167 C C . VAL B 1 130 ? 1.244 -3.844 -5.109 1 98.94 130 VAL B C 1
ATOM 2169 O O . VAL B 1 130 ? 1.293 -3.025 -6.031 1 98.94 130 VAL B O 1
ATOM 2172 N N . ILE B 1 131 ? 1.976 -3.764 -4.043 1 99 131 ILE B N 1
ATOM 2173 C CA . ILE B 1 131 ? 2.965 -2.717 -3.816 1 99 131 ILE B CA 1
ATOM 2174 C C . ILE B 1 131 ? 4.359 -3.248 -4.137 1 99 131 ILE B C 1
ATOM 2176 O O . ILE B 1 131 ? 4.793 -4.254 -3.566 1 99 131 ILE B O 1
ATOM 2180 N N . GLN B 1 132 ? 5.027 -2.6 -5.055 1 98.94 132 GLN B N 1
ATOM 2181 C CA . GLN B 1 132 ? 6.336 -3.098 -5.465 1 98.94 132 GLN B CA 1
ATOM 2182 C C . GLN B 1 132 ? 7.422 -2.059 -5.207 1 98.94 132 GLN B C 1
ATOM 2184 O O . GLN B 1 132 ? 7.168 -0.854 -5.273 1 98.94 132 GLN B O 1
ATOM 2189 N N . SER B 1 133 ? 8.609 -2.523 -4.988 1 98.88 133 SER B N 1
ATOM 2190 C CA . SER B 1 133 ? 9.727 -1.691 -4.551 1 98.88 133 SER B CA 1
ATOM 2191 C C . SER B 1 133 ? 10.477 -1.104 -5.742 1 98.88 133 SER B C 1
ATOM 2193 O O . SER B 1 133 ? 11.711 -1.148 -5.789 1 98.88 133 SER B O 1
ATOM 2195 N N . GLY B 1 134 ? 9.797 -0.498 -6.688 1 98.81 134 GLY B N 1
ATOM 2196 C CA . GLY B 1 134 ? 10.305 0.214 -7.848 1 98.81 134 GLY B CA 1
ATOM 2197 C C . GLY B 1 134 ? 9.289 1.174 -8.445 1 98.81 134 GLY B C 1
ATOM 2198 O O . GLY B 1 134 ? 8.133 1.213 -8.023 1 98.81 134 GLY B O 1
ATOM 2199 N N . PRO B 1 135 ? 9.727 1.942 -9.398 1 98.75 135 PRO B N 1
ATOM 2200 C CA . PRO B 1 135 ? 8.867 3.004 -9.922 1 98.75 135 PRO B CA 1
ATOM 2201 C C . PRO B 1 135 ? 7.746 2.469 -10.812 1 98.75 135 PRO B C 1
ATOM 2203 O O . PRO B 1 135 ? 6.727 3.143 -11 1 98.75 135 PRO B O 1
ATOM 2206 N N . THR B 1 136 ? 8.023 1.314 -11.414 1 98.81 136 THR B N 1
ATOM 2207 C CA . THR B 1 136 ? 7.07 0.662 -12.312 1 98.81 136 THR B CA 1
ATOM 2208 C C . THR B 1 136 ? 7.004 -0.836 -12.031 1 98.81 136 THR B C 1
ATOM 2210 O O . THR B 1 136 ? 8.031 -1.473 -11.781 1 98.81 136 THR B O 1
ATOM 2213 N N . PRO B 1 137 ? 5.828 -1.399 -12.102 1 98.69 137 PRO B N 1
ATOM 2214 C CA . PRO B 1 137 ? 5.734 -2.832 -11.812 1 98.69 137 PRO B CA 1
ATOM 2215 C C . PRO B 1 137 ? 6.562 -3.684 -12.773 1 98.69 137 PRO B C 1
ATOM 2217 O O . PRO B 1 137 ? 6.613 -3.4 -13.969 1 98.69 137 PRO B O 1
ATOM 2220 N N . ILE B 1 138 ? 7.195 -4.621 -12.195 1 98.06 138 ILE B N 1
ATOM 2221 C CA . ILE B 1 138 ? 7.855 -5.676 -12.961 1 98.06 138 ILE B CA 1
ATOM 2222 C C . ILE B 1 138 ? 7.172 -7.012 -12.695 1 98.06 138 ILE B C 1
ATOM 2224 O O . ILE B 1 138 ? 6.832 -7.328 -11.547 1 98.06 138 ILE B O 1
ATOM 2228 N N . ARG B 1 139 ? 6.961 -7.676 -13.703 1 97.38 139 ARG B N 1
ATOM 2229 C CA . ARG B 1 139 ? 6.344 -9 -13.633 1 97.38 139 ARG B CA 1
ATOM 2230 C C . ARG B 1 139 ? 6.992 -9.961 -14.625 1 97.38 139 ARG B C 1
ATOM 2232 O O . ARG B 1 139 ? 7.023 -9.688 -15.828 1 97.38 139 ARG B O 1
ATOM 2239 N N . ALA B 1 140 ? 7.547 -11.008 -14.234 1 97.5 140 ALA B N 1
ATOM 2240 C CA . ALA B 1 140 ? 8.055 -12.102 -15.055 1 97.5 140 ALA B CA 1
ATOM 2241 C C . ALA B 1 140 ? 7.141 -13.32 -14.969 1 97.5 140 ALA B C 1
ATOM 2243 O O . ALA B 1 140 ? 7.133 -14.039 -13.961 1 97.5 140 ALA B O 1
ATOM 2244 N N . ASP B 1 141 ? 6.402 -13.555 -16.016 1 97.75 141 ASP B N 1
ATOM 2245 C CA . ASP B 1 141 ? 5.512 -14.711 -16.062 1 97.75 141 ASP B CA 1
ATOM 2246 C C . ASP B 1 141 ? 6.289 -15.984 -16.391 1 97.75 141 ASP B C 1
ATOM 2248 O O . ASP B 1 141 ? 7.184 -15.977 -17.234 1 97.75 141 ASP B O 1
ATOM 2252 N N . LEU B 1 142 ? 5.906 -17.016 -15.734 1 97.31 142 LEU B N 1
ATOM 2253 C CA . LEU B 1 142 ? 6.562 -18.297 -15.906 1 97.31 142 LEU B CA 1
ATOM 2254 C C . LEU B 1 142 ? 5.602 -19.328 -16.516 1 97.31 142 LEU B C 1
ATOM 2256 O O . LEU B 1 142 ? 4.383 -19.203 -16.359 1 97.31 142 LEU B O 1
ATOM 2260 N N . THR B 1 143 ? 6.137 -20.312 -17.203 1 96.69 143 THR B N 1
ATOM 2261 C CA . THR B 1 143 ? 5.316 -21.375 -17.781 1 96.69 143 THR B CA 1
ATOM 2262 C C . THR B 1 143 ? 4.656 -22.203 -16.688 1 96.69 143 THR B C 1
ATOM 2264 O O . THR B 1 143 ? 3.568 -22.75 -16.891 1 96.69 143 THR B O 1
ATOM 2267 N N . ASP B 1 144 ? 5.422 -22.375 -15.586 1 95 144 ASP B N 1
ATOM 2268 C CA . ASP B 1 144 ? 4.977 -23.078 -14.375 1 95 144 ASP B CA 1
ATOM 2269 C C . ASP B 1 144 ? 5.891 -22.766 -13.195 1 95 144 ASP B C 1
ATOM 2271 O O . ASP B 1 144 ? 6.852 -22 -13.328 1 95 144 ASP B O 1
ATOM 2275 N N . TRP B 1 145 ? 5.508 -23.312 -12.039 1 95.19 145 TRP B N 1
ATOM 2276 C CA . TRP B 1 145 ? 6.449 -23.234 -10.93 1 95.19 145 TRP B CA 1
ATOM 2277 C C . TRP B 1 145 ? 7.809 -23.797 -11.328 1 95.19 145 TRP B C 1
ATOM 2279 O O . TRP B 1 145 ? 7.906 -24.906 -11.844 1 95.19 145 TRP B O 1
ATOM 2289 N N . GLY B 1 146 ? 8.859 -22.984 -11.102 1 92.25 146 GLY B N 1
ATOM 2290 C CA . GLY B 1 146 ? 10.188 -23.406 -11.5 1 92.25 146 GLY B CA 1
ATOM 2291 C C . GLY B 1 146 ? 10.398 -23.406 -13 1 92.25 146 GLY B C 1
ATOM 2292 O O . GLY B 1 146 ? 11.406 -23.906 -13.5 1 92.25 146 GLY B O 1
ATOM 2293 N N . GLY B 1 147 ? 9.414 -22.891 -13.688 1 93 147 GLY B N 1
ATOM 2294 C CA . GLY B 1 147 ? 9.461 -22.938 -15.141 1 93 147 GLY B CA 1
ATOM 2295 C C . GLY B 1 147 ? 10.227 -21.766 -15.742 1 93 147 GLY B C 1
ATOM 2296 O O . GLY B 1 147 ? 10.781 -20.938 -15.016 1 93 147 GLY B O 1
ATOM 2297 N N . ASP B 1 148 ? 10.219 -21.641 -17.094 1 94.19 148 ASP B N 1
ATOM 2298 C CA . ASP B 1 148 ? 10.914 -20.594 -17.844 1 94.19 148 ASP B CA 1
ATOM 2299 C C . ASP B 1 148 ? 10.07 -19.328 -17.953 1 94.19 148 ASP B C 1
ATOM 2301 O O . ASP B 1 148 ? 8.844 -19.391 -17.906 1 94.19 148 ASP B O 1
ATOM 2305 N N . MET B 1 149 ? 10.805 -18.234 -18.062 1 94.25 149 MET B N 1
ATOM 2306 C CA . MET B 1 149 ? 10.094 -16.984 -18.328 1 94.25 149 MET B CA 1
ATOM 2307 C C . MET B 1 149 ? 9.391 -17.031 -19.688 1 94.25 149 MET B C 1
ATOM 2309 O O . MET B 1 149 ? 9.969 -17.484 -20.672 1 94.25 149 MET B O 1
ATOM 2313 N N . VAL B 1 150 ? 8.133 -16.625 -19.609 1 91.88 150 VAL B N 1
ATOM 2314 C CA . VAL B 1 150 ? 7.352 -16.594 -20.844 1 91.88 150 VAL B CA 1
ATOM 2315 C C . VAL B 1 150 ? 7.773 -15.391 -21.688 1 91.88 150 VAL B C 1
ATOM 2317 O O . VAL B 1 150 ? 7.809 -14.258 -21.203 1 91.88 150 VAL B O 1
ATOM 2320 N N . LYS B 1 151 ? 8.469 -15.516 -22.797 1 76.19 151 LYS B N 1
ATOM 2321 C CA . LYS B 1 151 ? 8.906 -14.438 -23.688 1 76.19 151 LYS B CA 1
ATOM 2322 C C . LYS B 1 151 ? 7.707 -13.727 -24.312 1 76.19 151 LYS B C 1
ATOM 2324 O O . LYS B 1 151 ? 6.715 -14.367 -24.672 1 76.19 151 LYS B O 1
ATOM 2329 N N . SER B 1 152 ? 7.246 -12.578 -23.734 1 57.56 152 SER B N 1
ATOM 2330 C CA . SER B 1 152 ? 6.234 -11.898 -24.531 1 57.56 152 SER B CA 1
ATOM 2331 C C . SER B 1 152 ? 6.535 -12.008 -26.016 1 57.56 152 SER B C 1
ATOM 2333 O O . SER B 1 152 ? 7.676 -11.836 -26.438 1 57.56 152 SER B O 1
ATOM 2335 N N . ARG B 1 153 ? 5.871 -12.859 -26.766 1 41.88 153 ARG B N 1
ATOM 2336 C CA . ARG B 1 153 ? 6.02 -12.828 -28.203 1 41.88 153 ARG B CA 1
ATOM 2337 C C . ARG B 1 153 ? 5.992 -11.391 -28.734 1 41.88 153 ARG B C 1
ATOM 2339 O O . ARG B 1 153 ? 5.086 -10.625 -28.391 1 41.88 153 ARG B O 1
ATOM 2346 N N . LYS B 1 154 ? 7.195 -10.859 -29.266 1 35.31 154 LYS B N 1
ATOM 2347 C CA . LYS B 1 154 ? 7.02 -9.695 -30.141 1 35.31 154 LYS B CA 1
ATOM 2348 C C . LYS B 1 154 ? 5.891 -9.93 -31.141 1 35.31 154 LYS B C 1
ATOM 2350 O O . LYS B 1 154 ? 5.73 -11.031 -31.656 1 35.31 154 LYS B O 1
#

pLDDT: mean 87.88, std 19.35, range [31.16, 99.0]

Foldseek 3Di:
DPPPPPPPVVVVCCPVPPDDDDDFDPVNQDDPCVVPCDQKHKAWRAAQPDFFKGKIKIKGAAFGKDFWKFQAQKKKKKAWAADWKWKWWDPDPPDGTDIDIDHHGDMDIDHHPIIIMIGHNHNGMTMMMIMIGGRHTGIFGAPHVVGDTDPPDD/DPPPPPPVVVVVCCPVPPDDDDDFDPVNQDDPDVVPCDQKHKAWRAAQPDFFKGKIKIKGAAFGKDFWKFQAQKKKKKAWAADWKWKWWDPDPPDGTDIDIDHHGDMDIDHHPIIIMIGHNHNGMTMMMIMIGGRHTGIFGAPHVVGDTDPPDD